Protein AF-A0A2G8JH81-F1 (afdb_monomer)

Foldseek 3Di:
DPDDPPDDDDDDPVVVLVVLVVVLLVVLQVVLVVVVCVVCVVVPPDDDDDDDDPPDLPLVPFDAPDGRDDDPVCVVVSVVSVVVSVPDDDDDDDDPVNVVVVVVVVVQVPDQWDWAAAPPDRDTDTGHPVVQVVLQVVQCVVPHDDDDPVVVVVVVVVVCVVCVVSVNNSRDFAWDDDDKGWHWHCVDPCPPVDTDIDIDDDTDGD

Sequence (206 aa):
MDYSSKNIPLPSCREYTKRLLEKVESVIKRMRWKAFFFLNSDTDTDDTSSGDEPNSDDFYGFKSRRAPPQIEEVIGFERDMLDIVENIKFRKVNDDFQTTLTEDVKKINSSKRIFAPADKTRNFYEMDKPKYEKLLSENITQKYKTTDSNTVEDIEKECANISEKLHISDRIPNTAVRPAFVTVKDHKENFPNSVKCRLTTPRKPQ

Radius of gyration: 25.73 Å; Cα contacts (8 Å, |Δi|>4): 157; chains: 1; bounding box: 65×46×66 Å

Structure (mmCIF, N/CA/C/O backbone):
data_AF-A0A2G8JH81-F1
#
_entry.id   AF-A0A2G8JH81-F1
#
loop_
_atom_site.group_PDB
_atom_site.id
_atom_site.type_symbol
_atom_site.label_atom_id
_atom_site.label_alt_id
_atom_site.label_comp_id
_atom_site.label_asym_id
_atom_site.label_entity_id
_atom_site.label_seq_id
_atom_site.pdbx_PDB_ins_code
_atom_site.Cartn_x
_atom_site.Cartn_y
_atom_site.Cartn_z
_atom_site.occupancy
_atom_site.B_iso_or_equiv
_atom_site.auth_seq_id
_atom_site.auth_comp_id
_atom_site.auth_asym_id
_atom_site.auth_atom_id
_atom_site.pdbx_PDB_model_num
ATOM 1 N N . MET A 1 1 ? -13.922 -11.831 14.780 1.00 64.44 1 MET A N 1
ATOM 2 C CA . MET A 1 1 ? -13.527 -12.281 13.435 1.00 64.44 1 MET A CA 1
ATOM 3 C C . MET A 1 1 ? -12.469 -13.353 13.619 1.00 64.44 1 MET A C 1
ATOM 5 O O . MET A 1 1 ? -11.419 -13.035 14.164 1.00 64.44 1 MET A O 1
ATOM 9 N N . ASP A 1 2 ? -12.773 -14.607 13.285 1.00 71.06 2 ASP A N 1
ATOM 10 C CA . ASP A 1 2 ? -11.840 -15.730 13.453 1.00 71.06 2 ASP A CA 1
ATOM 11 C C . ASP A 1 2 ? -11.069 -15.973 12.151 1.00 71.06 2 ASP A C 1
ATOM 13 O O . ASP A 1 2 ? -11.362 -16.867 11.360 1.00 71.06 2 ASP A O 1
ATOM 17 N N . TYR A 1 3 ? -10.121 -15.078 11.875 1.00 77.94 3 TYR A N 1
ATOM 18 C CA . TYR A 1 3 ? -9.275 -15.158 10.693 1.00 77.94 3 TYR A CA 1
ATOM 19 C C . TYR A 1 3 ? -7.867 -15.603 11.074 1.00 77.94 3 TYR A C 1
ATOM 21 O O . TYR A 1 3 ? -7.251 -15.090 12.015 1.00 77.94 3 TYR A O 1
ATOM 29 N N . SER A 1 4 ? -7.311 -16.538 10.305 1.00 78.81 4 SER A N 1
ATOM 30 C CA . SER A 1 4 ? -5.884 -16.828 10.374 1.00 78.81 4 SER A CA 1
ATOM 31 C C . SER A 1 4 ? -5.118 -15.772 9.590 1.00 78.81 4 SER A C 1
ATOM 33 O O . SER A 1 4 ? -5.481 -15.446 8.464 1.00 78.81 4 SER A O 1
ATOM 35 N N . SER A 1 5 ? -3.994 -15.295 10.127 1.00 68.25 5 SER A N 1
ATOM 36 C CA . SER A 1 5 ? -3.064 -14.436 9.376 1.00 68.25 5 SER A CA 1
ATOM 37 C C . SER A 1 5 ? -2.434 -15.140 8.167 1.00 68.25 5 SER A C 1
ATOM 39 O O . SER A 1 5 ? -1.784 -14.495 7.350 1.00 68.25 5 SER A O 1
ATOM 41 N N . LYS A 1 6 ? -2.616 -16.462 8.060 1.00 79.31 6 LYS A N 1
ATOM 42 C CA . LYS A 1 6 ? -2.225 -17.276 6.906 1.00 79.31 6 LYS A CA 1
ATOM 43 C C . LYS A 1 6 ? -3.339 -17.426 5.866 1.00 79.31 6 LYS A C 1
ATOM 45 O O . LYS A 1 6 ? -3.091 -18.036 4.833 1.00 79.31 6 LYS A O 1
ATOM 50 N N . ASN A 1 7 ? -4.545 -16.920 6.125 1.00 82.38 7 ASN A N 1
ATOM 51 C CA . ASN A 1 7 ? -5.613 -16.958 5.134 1.00 82.38 7 ASN A CA 1
ATOM 52 C C . ASN A 1 7 ? -5.259 -15.992 3.999 1.00 82.38 7 ASN A C 1
ATOM 54 O O . ASN A 1 7 ? -5.053 -14.801 4.230 1.00 82.38 7 ASN A O 1
ATOM 58 N N . ILE A 1 8 ? -5.174 -16.513 2.777 1.00 80.50 8 ILE A N 1
ATOM 59 C CA . ILE A 1 8 ? -4.863 -15.731 1.581 1.00 80.50 8 ILE A CA 1
ATOM 60 C C . ILE A 1 8 ? -6.157 -15.621 0.771 1.00 80.50 8 ILE A C 1
ATOM 62 O O . ILE A 1 8 ? -6.614 -16.637 0.246 1.00 80.50 8 ILE A O 1
ATOM 66 N N . PRO A 1 9 ? -6.772 -14.431 0.667 1.00 81.62 9 PRO A N 1
ATOM 67 C CA . PRO A 1 9 ? -7.957 -14.269 -0.158 1.00 81.62 9 PRO A CA 1
ATOM 68 C C . PRO A 1 9 ? -7.590 -14.412 -1.638 1.00 81.62 9 PRO A C 1
ATOM 70 O O . PRO A 1 9 ? -6.524 -13.982 -2.085 1.00 81.62 9 PRO A O 1
ATOM 73 N N . LEU A 1 10 ? -8.506 -14.978 -2.419 1.00 86.50 10 LEU A N 1
ATOM 74 C CA . LEU A 1 10 ? -8.439 -14.931 -3.876 1.00 86.50 10 LEU A CA 1
ATOM 75 C C . LEU A 1 10 ? -8.764 -13.499 -4.340 1.00 86.50 10 LEU A C 1
ATOM 77 O O . LEU A 1 10 ? -9.826 -12.971 -3.992 1.00 86.50 10 LEU A O 1
ATOM 81 N N . PRO A 1 11 ? -7.874 -12.847 -5.106 1.00 87.19 11 PRO A N 1
ATOM 82 C CA . PRO A 1 11 ? -8.128 -11.513 -5.630 1.00 87.19 11 PRO A CA 1
ATOM 83 C C . PRO A 1 11 ? -9.221 -11.542 -6.705 1.00 87.19 11 PRO A C 1
ATOM 85 O O . PRO A 1 11 ? -9.485 -12.569 -7.332 1.00 87.19 11 PRO A O 1
ATOM 88 N N . SER A 1 12 ? -9.826 -10.382 -6.969 1.00 88.25 12 SER A N 1
ATOM 89 C CA . SER A 1 12 ? -10.704 -10.226 -8.131 1.00 88.25 12 SER A CA 1
ATOM 90 C C . SER A 1 12 ? -9.913 -10.396 -9.434 1.00 88.25 12 SER A C 1
ATOM 92 O O . SER A 1 12 ? -8.708 -10.140 -9.472 1.00 88.25 12 SER A O 1
ATOM 94 N N . CYS A 1 13 ? -10.597 -10.760 -10.526 1.00 90.62 13 CYS A N 1
ATOM 95 C CA . CYS A 1 13 ? -9.991 -10.834 -11.864 1.00 90.62 13 CYS A CA 1
ATOM 96 C C . CYS A 1 13 ? -9.232 -9.540 -12.211 1.00 90.62 13 CYS A C 1
ATOM 98 O O . CYS A 1 13 ? -8.088 -9.587 -12.661 1.00 90.62 13 CYS A O 1
ATOM 100 N N . ARG A 1 14 ? -9.827 -8.378 -11.912 1.00 91.94 14 ARG A N 1
ATOM 101 C CA . ARG A 1 14 ? -9.213 -7.072 -12.167 1.00 91.94 14 ARG A CA 1
ATOM 102 C C . ARG A 1 14 ? -7.923 -6.869 -11.373 1.00 91.94 14 ARG A C 1
ATOM 104 O O . ARG A 1 14 ? -6.922 -6.452 -11.946 1.00 91.94 14 ARG A O 1
ATOM 111 N N . GLU A 1 15 ? -7.943 -7.154 -10.072 1.00 91.88 15 GLU A N 1
ATOM 112 C CA . GLU A 1 15 ? -6.769 -6.984 -9.206 1.00 91.88 15 GLU A CA 1
ATOM 113 C C . GLU A 1 15 ? -5.648 -7.957 -9.590 1.00 91.88 15 GLU A C 1
ATOM 115 O O . GLU A 1 15 ? -4.484 -7.566 -9.651 1.00 91.88 15 GLU A O 1
ATOM 120 N N . TYR A 1 16 ? -5.995 -9.208 -9.911 1.00 93.19 16 TYR A N 1
ATOM 121 C CA . TYR A 1 16 ? -5.032 -10.184 -10.414 1.00 93.19 16 TYR A CA 1
ATOM 122 C C . TYR A 1 16 ? -4.384 -9.709 -11.718 1.00 93.19 16 TYR A C 1
ATOM 124 O O . TYR A 1 16 ? -3.161 -9.666 -11.807 1.00 93.19 16 TYR A O 1
ATOM 132 N N . THR A 1 17 ? -5.195 -9.306 -12.700 1.00 94.25 17 THR A N 1
ATOM 133 C CA . THR A 1 17 ? -4.716 -8.857 -14.018 1.00 94.25 17 THR A CA 1
ATOM 134 C C . THR A 1 17 ? -3.816 -7.636 -13.884 1.00 94.25 17 THR A C 1
ATOM 136 O O . THR A 1 17 ? -2.739 -7.601 -14.468 1.00 94.25 17 THR A O 1
ATOM 139 N N . LYS A 1 18 ? -4.199 -6.668 -13.042 1.00 95.25 18 LYS A N 1
ATOM 140 C CA . LYS A 1 18 ? -3.370 -5.495 -12.747 1.00 95.25 18 LYS A CA 1
ATOM 141 C C . LYS A 1 18 ? -2.007 -5.900 -12.184 1.00 95.25 18 LYS A C 1
ATOM 143 O O . LYS A 1 18 ? -0.983 -5.474 -12.707 1.00 95.25 18 LYS A O 1
ATOM 148 N N . ARG A 1 19 ? -1.978 -6.747 -11.149 1.00 95.06 19 ARG A N 1
ATOM 149 C CA . ARG A 1 19 ? -0.713 -7.213 -10.558 1.00 95.06 19 ARG A CA 1
ATOM 150 C C . ARG A 1 19 ? 0.123 -8.015 -11.543 1.00 95.06 19 ARG A C 1
ATOM 152 O O . ARG A 1 19 ? 1.345 -7.903 -11.525 1.00 95.06 19 ARG A O 1
ATOM 159 N N . LEU A 1 20 ? -0.509 -8.829 -12.383 1.00 95.06 20 LEU A N 1
ATOM 160 C CA . LEU A 1 20 ? 0.191 -9.589 -13.406 1.00 95.06 20 LEU A CA 1
ATOM 161 C C . LEU A 1 20 ? 0.834 -8.658 -14.438 1.00 95.06 20 LEU A C 1
ATOM 163 O O . LEU A 1 20 ? 2.025 -8.804 -14.697 1.00 95.06 20 LEU A O 1
ATOM 167 N N . LEU A 1 21 ? 0.096 -7.663 -14.939 1.00 95.94 21 LEU A N 1
ATOM 168 C CA . LEU A 1 21 ? 0.628 -6.635 -15.836 1.00 95.94 21 LEU A CA 1
ATOM 169 C C . LEU A 1 21 ? 1.817 -5.902 -15.210 1.00 95.94 21 LEU A C 1
ATOM 171 O O . LEU A 1 21 ? 2.860 -5.800 -15.844 1.00 95.94 21 LEU A O 1
ATOM 175 N N . GLU A 1 22 ? 1.719 -5.490 -13.943 1.00 95.81 22 GLU A N 1
ATOM 176 C CA . GLU A 1 22 ? 2.838 -4.865 -13.220 1.00 95.81 22 GLU A CA 1
ATOM 177 C C . GLU A 1 22 ? 4.083 -5.775 -13.173 1.00 95.81 22 GLU A C 1
ATOM 179 O O . GLU A 1 22 ? 5.220 -5.304 -13.273 1.00 95.81 22 GLU A O 1
ATOM 184 N N . LYS A 1 23 ? 3.906 -7.097 -13.016 1.00 95.94 23 LYS A N 1
ATOM 185 C CA . LYS A 1 23 ? 5.027 -8.053 -13.023 1.00 95.94 23 LYS A CA 1
ATOM 186 C C . LYS A 1 23 ? 5.591 -8.287 -14.418 1.00 95.94 23 LYS A C 1
ATOM 188 O O . LYS A 1 23 ? 6.815 -8.334 -14.544 1.00 95.94 23 LYS A O 1
ATOM 193 N N . VAL A 1 24 ? 4.741 -8.400 -15.433 1.00 95.94 24 VAL A N 1
ATOM 194 C CA . VAL A 1 24 ? 5.158 -8.543 -16.833 1.00 95.94 24 VAL A CA 1
ATOM 195 C C . VAL A 1 24 ? 5.92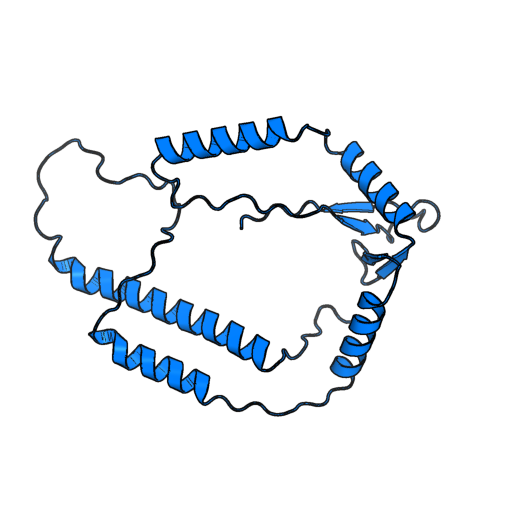2 -7.302 -17.282 1.00 95.94 24 VAL A C 1
ATOM 197 O O . VAL A 1 24 ? 7.053 -7.422 -17.744 1.00 95.94 24 VAL A O 1
ATOM 200 N N . GLU A 1 25 ? 5.401 -6.107 -17.013 1.00 94.38 25 GLU A N 1
ATOM 201 C CA . GLU A 1 25 ? 6.087 -4.841 -17.284 1.00 94.38 25 GLU A CA 1
ATOM 202 C C . GLU A 1 25 ? 7.442 -4.769 -16.560 1.00 94.38 25 GLU A C 1
ATOM 204 O O . GLU 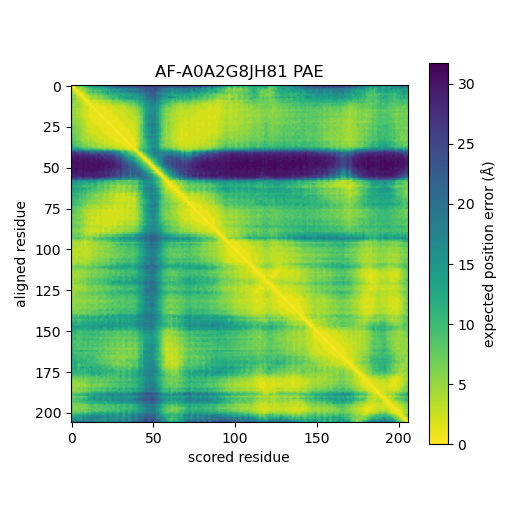A 1 25 ? 8.444 -4.336 -17.127 1.00 94.38 25 GLU A O 1
ATOM 209 N N . SER A 1 26 ? 7.510 -5.246 -15.314 1.00 94.44 26 SER A N 1
ATOM 210 C CA . SER A 1 26 ? 8.766 -5.317 -14.563 1.00 94.44 26 SER A CA 1
ATOM 211 C C . SER A 1 26 ? 9.802 -6.239 -15.223 1.00 94.44 26 SER A C 1
ATOM 213 O O . SER A 1 26 ? 10.993 -5.926 -15.200 1.00 94.44 26 SER A O 1
ATOM 215 N N . VAL A 1 27 ? 9.377 -7.367 -15.805 1.00 94.25 27 VAL A N 1
ATOM 216 C CA . VAL A 1 27 ? 10.252 -8.267 -16.579 1.00 94.25 27 VAL A CA 1
ATOM 217 C C . VAL A 1 27 ? 10.707 -7.584 -17.866 1.00 94.25 27 VAL A C 1
ATOM 219 O O . VAL A 1 27 ? 11.914 -7.501 -18.093 1.00 94.25 27 VAL A O 1
ATOM 222 N N . ILE A 1 28 ? 9.769 -7.031 -18.639 1.00 94.38 28 ILE A N 1
ATOM 223 C CA . ILE A 1 28 ? 10.039 -6.325 -19.898 1.00 94.38 28 ILE A CA 1
ATOM 224 C C . ILE A 1 28 ? 11.054 -5.203 -19.672 1.00 94.38 28 ILE A C 1
ATOM 226 O O . ILE A 1 28 ? 12.088 -5.164 -20.333 1.00 94.38 28 ILE A O 1
ATOM 230 N N . LYS A 1 29 ? 10.844 -4.345 -18.665 1.00 92.88 29 LYS A N 1
ATOM 231 C CA . LYS A 1 29 ? 11.779 -3.256 -18.338 1.00 92.88 29 LYS A CA 1
ATOM 232 C C . LYS A 1 29 ? 13.184 -3.766 -18.017 1.00 92.88 29 LYS A C 1
ATOM 234 O O . LYS A 1 29 ? 14.162 -3.158 -18.439 1.00 92.88 29 LYS A O 1
ATOM 239 N N . ARG A 1 30 ? 13.312 -4.875 -17.279 1.00 91.94 30 ARG A N 1
ATOM 240 C CA . ARG A 1 30 ? 14.630 -5.466 -16.988 1.00 91.94 30 ARG A CA 1
ATOM 241 C C . ARG A 1 30 ? 15.303 -6.010 -18.244 1.00 91.94 30 ARG A C 1
ATOM 243 O O . ARG A 1 30 ? 16.512 -5.852 -18.374 1.00 91.94 30 ARG A O 1
ATOM 250 N N . MET A 1 31 ? 14.549 -6.650 -19.136 1.00 93.19 31 MET A N 1
ATOM 251 C CA . MET A 1 31 ? 15.089 -7.171 -20.394 1.00 93.19 31 MET A CA 1
ATOM 252 C C . MET A 1 31 ? 15.513 -6.040 -21.321 1.00 93.19 31 MET A C 1
ATOM 254 O O . MET A 1 31 ? 16.634 -6.079 -21.812 1.00 93.19 31 MET A O 1
ATOM 258 N N . ARG A 1 32 ? 14.692 -4.992 -21.458 1.00 93.31 32 ARG A N 1
ATOM 259 C CA . ARG A 1 32 ? 15.060 -3.798 -22.222 1.00 93.31 32 ARG A CA 1
ATOM 260 C C . ARG A 1 32 ? 16.327 -3.145 -21.681 1.00 93.31 32 ARG A C 1
ATOM 262 O O . ARG A 1 32 ? 17.236 -2.887 -22.448 1.00 93.31 32 ARG A O 1
ATOM 269 N N . TRP A 1 33 ? 16.444 -2.940 -20.366 1.00 91.06 33 TRP A N 1
ATOM 270 C CA . TRP A 1 33 ? 17.684 -2.397 -19.796 1.00 91.06 33 TRP A CA 1
ATOM 271 C C . TRP A 1 33 ? 18.901 -3.266 -20.116 1.00 91.06 33 TRP A C 1
ATOM 273 O O . TRP A 1 33 ? 19.933 -2.741 -20.514 1.00 91.06 33 TRP A O 1
ATOM 283 N N . LYS A 1 34 ? 18.782 -4.591 -19.978 1.00 90.94 34 LYS A N 1
ATOM 284 C CA . LYS A 1 34 ? 19.881 -5.508 -20.302 1.00 90.94 34 LYS A CA 1
ATOM 285 C C . LYS A 1 34 ? 20.265 -5.466 -21.778 1.00 90.94 34 LYS A C 1
ATOM 287 O O . LYS A 1 34 ? 21.449 -5.392 -22.073 1.00 90.94 34 LYS A O 1
ATOM 292 N N . ALA A 1 35 ? 19.286 -5.507 -22.676 1.00 91.69 35 ALA A N 1
ATOM 293 C CA . ALA A 1 35 ? 19.533 -5.441 -24.109 1.00 91.69 35 ALA A CA 1
ATOM 294 C C . ALA A 1 35 ? 20.111 -4.076 -24.514 1.00 91.69 35 ALA A C 1
ATOM 296 O O . ALA A 1 35 ? 21.053 -4.039 -25.288 1.00 91.69 35 ALA A O 1
ATOM 297 N N . PHE A 1 36 ? 19.646 -2.974 -23.916 1.00 91.12 36 PHE A N 1
ATOM 298 C CA . PHE A 1 36 ? 20.183 -1.635 -24.167 1.00 91.12 36 PHE A CA 1
ATOM 299 C C . PHE A 1 36 ? 21.677 -1.558 -23.843 1.00 91.12 36 PHE A C 1
ATOM 301 O O . PHE A 1 36 ? 22.463 -1.118 -24.672 1.00 91.12 36 PHE A O 1
ATOM 308 N N . PHE A 1 37 ? 22.081 -2.017 -22.654 1.00 89.06 37 PHE A N 1
ATOM 309 C CA . PHE A 1 37 ? 23.495 -2.012 -22.271 1.00 89.06 37 PHE A CA 1
ATOM 310 C C . PHE A 1 37 ? 24.334 -3.006 -23.076 1.00 89.06 37 PHE A C 1
ATOM 312 O O . PHE A 1 37 ? 25.504 -2.743 -23.300 1.00 89.06 37 PHE A O 1
ATOM 319 N N . PHE A 1 38 ? 23.757 -4.128 -23.509 1.00 89.50 38 PHE A N 1
ATOM 320 C CA . PHE A 1 38 ? 24.458 -5.114 -24.332 1.00 89.50 38 PHE A CA 1
ATOM 321 C C . PHE A 1 38 ? 24.675 -4.638 -25.775 1.00 89.50 38 PHE A C 1
ATOM 323 O O . PHE A 1 38 ? 25.715 -4.903 -26.353 1.00 89.50 38 PHE A O 1
ATOM 330 N N . LEU A 1 39 ? 23.706 -3.938 -26.366 1.00 87.69 39 LEU A N 1
ATOM 331 C CA . LEU A 1 39 ? 23.821 -3.424 -27.735 1.00 87.69 39 LEU A CA 1
ATOM 332 C C . LEU A 1 39 ? 24.705 -2.172 -27.809 1.00 87.69 39 LEU A C 1
ATOM 334 O O . LEU A 1 39 ? 25.355 -1.942 -28.821 1.00 87.69 39 LEU A O 1
ATOM 338 N N . ASN A 1 40 ? 24.755 -1.389 -26.729 1.00 82.50 40 ASN A N 1
ATOM 339 C CA . ASN A 1 40 ? 25.590 -0.192 -26.636 1.00 82.50 40 ASN A CA 1
ATOM 340 C C . ASN A 1 40 ? 26.957 -0.449 -25.974 1.00 82.50 40 ASN A C 1
ATOM 342 O O . ASN A 1 40 ? 27.704 0.498 -25.763 1.00 82.50 40 ASN A O 1
ATOM 346 N N . SER A 1 41 ? 27.309 -1.693 -25.621 1.00 70.12 41 SER A N 1
ATOM 347 C CA . SER A 1 41 ? 28.616 -1.973 -25.002 1.00 70.12 41 SER A CA 1
ATOM 348 C C . SER A 1 41 ? 29.791 -1.852 -25.975 1.00 70.12 41 SER A C 1
ATOM 350 O O . SER A 1 41 ? 30.920 -1.689 -25.526 1.00 70.12 41 SER A O 1
ATOM 352 N N . ASP A 1 42 ? 29.537 -1.905 -27.286 1.00 56.50 42 ASP A N 1
ATOM 353 C CA . ASP A 1 42 ? 30.573 -1.805 -28.324 1.00 56.50 42 ASP A CA 1
ATOM 354 C C . ASP A 1 42 ? 30.896 -0.350 -28.721 1.00 56.50 42 ASP A C 1
ATOM 356 O O . ASP A 1 42 ? 31.837 -0.110 -29.473 1.00 56.50 42 ASP A O 1
ATOM 360 N N . THR A 1 43 ? 30.148 0.642 -28.219 1.00 54.38 43 THR A N 1
ATOM 361 C CA . THR A 1 43 ? 30.440 2.071 -28.447 1.00 54.38 43 THR A CA 1
ATOM 362 C C . THR A 1 43 ? 31.339 2.696 -27.377 1.00 54.38 43 THR A C 1
ATOM 364 O O . THR A 1 43 ? 31.759 3.834 -27.551 1.00 54.38 43 THR A O 1
ATOM 367 N N . ASP A 1 44 ? 31.669 1.953 -26.313 1.00 50.97 44 ASP A N 1
ATOM 368 C CA . ASP A 1 44 ? 32.525 2.402 -25.200 1.00 50.97 44 ASP A CA 1
ATOM 369 C C . ASP A 1 44 ? 33.962 1.831 -25.275 1.00 50.97 44 ASP A C 1
ATOM 371 O O . ASP A 1 44 ? 34.693 1.812 -24.283 1.00 50.97 44 ASP A O 1
ATOM 375 N N . THR A 1 45 ? 34.408 1.366 -26.448 1.00 46.62 45 THR A N 1
ATOM 376 C CA . THR A 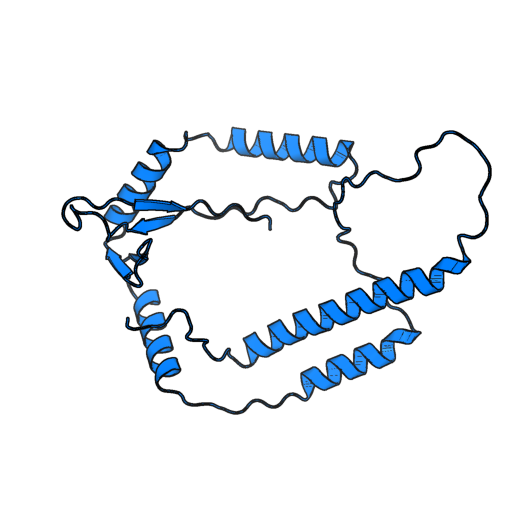1 45 ? 35.833 1.094 -26.715 1.00 46.62 45 THR A CA 1
ATOM 377 C C . THR A 1 45 ? 36.463 2.227 -27.518 1.00 46.62 45 THR A C 1
ATOM 379 O O . THR A 1 45 ? 36.745 2.056 -28.698 1.00 46.62 45 THR A O 1
ATOM 382 N N . ASP A 1 46 ? 36.647 3.382 -26.884 1.00 41.78 46 ASP A N 1
ATOM 383 C CA . ASP A 1 46 ? 37.788 4.285 -27.099 1.00 41.78 46 ASP A CA 1
ATOM 384 C C . ASP A 1 46 ? 37.684 5.446 -26.102 1.00 41.78 46 ASP A C 1
ATOM 386 O O . ASP A 1 46 ? 37.082 6.472 -26.381 1.00 41.78 46 ASP A O 1
ATOM 390 N N . ASP A 1 47 ? 38.204 5.233 -24.891 1.00 38.62 47 ASP A N 1
ATOM 391 C CA . ASP A 1 47 ? 39.036 6.225 -24.197 1.00 38.62 47 ASP A CA 1
ATOM 392 C C . ASP A 1 47 ? 39.539 5.643 -22.869 1.00 38.62 47 ASP A C 1
ATOM 394 O O . ASP A 1 47 ? 39.066 5.917 -21.768 1.00 38.62 47 ASP A O 1
ATOM 398 N N . THR A 1 48 ? 40.572 4.809 -22.976 1.00 44.78 48 THR A N 1
ATOM 399 C CA . THR A 1 48 ? 41.585 4.737 -21.922 1.00 44.78 48 THR A CA 1
ATOM 400 C C . THR A 1 48 ? 42.708 5.673 -22.338 1.00 44.78 48 THR A C 1
ATOM 402 O O . THR A 1 48 ? 43.550 5.246 -23.121 1.00 44.78 48 THR A O 1
ATOM 405 N N . SER A 1 49 ? 42.723 6.923 -21.853 1.00 41.12 49 SER A N 1
ATOM 406 C CA . SER A 1 49 ? 43.933 7.754 -21.666 1.00 41.12 49 SER A CA 1
ATOM 407 C C . SER A 1 49 ? 43.595 9.168 -21.177 1.00 41.12 49 SER A C 1
ATOM 409 O O . SER A 1 49 ? 43.336 10.046 -21.990 1.00 41.12 49 SER A O 1
ATOM 411 N N . SER A 1 50 ? 43.677 9.419 -19.868 1.00 34.28 50 SER A N 1
ATOM 412 C CA . SER A 1 50 ? 44.332 10.587 -19.233 1.00 34.28 50 SER A CA 1
ATOM 413 C C . SER A 1 50 ? 43.790 10.808 -17.816 1.00 34.28 50 SER A C 1
ATOM 415 O O . SER A 1 50 ? 42.653 10.470 -17.510 1.00 34.28 50 SER A O 1
ATOM 417 N N . GLY A 1 51 ? 44.676 11.235 -16.916 1.00 35.44 51 GLY A N 1
ATOM 418 C CA . GLY A 1 51 ? 44.441 11.281 -15.476 1.00 35.44 51 GLY A CA 1
ATOM 419 C C . GLY A 1 51 ? 43.394 12.295 -15.017 1.00 35.44 51 GLY A C 1
ATOM 420 O O . GLY A 1 51 ? 43.046 13.225 -15.732 1.00 35.44 51 GLY A O 1
ATOM 421 N N . ASP A 1 52 ? 42.974 12.101 -13.768 1.00 41.06 52 ASP A N 1
ATOM 422 C CA . ASP A 1 52 ? 42.332 13.098 -12.909 1.00 41.06 52 ASP A CA 1
ATOM 423 C C . ASP A 1 52 ? 41.050 13.765 -13.443 1.00 41.06 52 ASP A C 1
ATOM 425 O O . ASP A 1 52 ? 40.953 14.987 -13.462 1.00 41.06 52 ASP A O 1
ATOM 429 N N . GLU A 1 53 ? 40.002 12.989 -13.743 1.00 36.81 53 GLU A N 1
ATOM 430 C CA . GLU A 1 53 ? 38.620 13.497 -13.687 1.00 36.81 53 GLU A CA 1
ATOM 431 C C . GLU A 1 53 ? 37.674 12.466 -13.042 1.00 36.81 53 GLU A C 1
ATOM 433 O O . GLU A 1 53 ? 37.633 11.311 -13.477 1.00 36.81 53 GLU A O 1
ATOM 438 N N . PRO A 1 54 ? 36.888 12.830 -12.006 1.00 40.16 54 PRO A N 1
ATOM 439 C CA . PRO A 1 54 ? 35.899 11.941 -11.414 1.00 40.16 54 PRO A CA 1
ATOM 440 C C . PRO A 1 54 ? 34.664 11.918 -12.318 1.00 40.16 54 PRO A C 1
ATOM 442 O O . PRO A 1 54 ? 33.643 12.523 -12.007 1.00 40.16 54 PRO A O 1
ATOM 445 N N . ASN A 1 55 ? 34.751 11.253 -13.469 1.00 51.56 55 ASN A N 1
ATOM 446 C CA . ASN A 1 55 ? 33.603 11.104 -14.355 1.00 51.56 55 ASN A CA 1
ATOM 447 C C . ASN A 1 55 ? 32.776 9.877 -13.956 1.00 51.56 55 ASN A C 1
ATOM 449 O O . ASN A 1 55 ? 32.762 8.832 -14.601 1.00 51.56 55 ASN A O 1
ATOM 453 N N . SER A 1 56 ? 32.090 10.019 -12.832 1.00 50.88 56 SER A N 1
ATOM 454 C CA . SER A 1 56 ? 30.852 9.313 -12.556 1.00 50.88 56 SER A CA 1
ATOM 455 C C . SER A 1 56 ? 30.082 10.207 -11.610 1.00 50.88 56 SER A C 1
ATOM 457 O O . SER A 1 56 ? 30.533 10.412 -10.486 1.00 50.88 56 SER A O 1
ATOM 459 N N . ASP A 1 57 ? 28.948 10.752 -12.046 1.00 58.66 57 ASP A N 1
ATOM 460 C CA . ASP A 1 57 ? 27.964 11.295 -11.114 1.00 58.66 57 ASP A CA 1
ATOM 461 C C . ASP A 1 57 ? 27.770 10.250 -10.006 1.00 58.66 57 ASP A C 1
ATOM 463 O O . ASP A 1 57 ? 27.204 9.172 -10.233 1.00 58.66 57 ASP A O 1
ATOM 467 N N . ASP A 1 58 ? 28.316 10.526 -8.823 1.00 69.12 58 ASP A N 1
ATOM 468 C CA . ASP A 1 58 ? 28.199 9.658 -7.666 1.00 69.12 58 ASP A CA 1
ATOM 469 C C . ASP A 1 58 ? 26.734 9.710 -7.249 1.00 69.12 58 ASP A C 1
ATOM 471 O O . ASP A 1 58 ? 26.317 10.492 -6.404 1.00 69.12 58 ASP A O 1
ATOM 475 N N . PHE A 1 59 ? 25.897 8.866 -7.851 1.00 78.38 59 PHE A N 1
ATOM 476 C CA . PHE A 1 59 ? 24.468 8.834 -7.558 1.00 78.38 59 PHE A CA 1
ATOM 477 C C . PHE A 1 59 ? 24.182 8.250 -6.165 1.00 78.38 59 PHE A C 1
ATOM 479 O O . PHE A 1 59 ? 23.055 7.838 -5.919 1.00 78.38 59 PHE A O 1
ATOM 486 N N . TYR A 1 60 ? 25.175 8.139 -5.272 1.00 83.50 60 TYR A N 1
ATOM 487 C CA . TYR A 1 60 ? 25.074 7.663 -3.884 1.00 83.50 60 TYR A CA 1
ATOM 488 C C . TYR A 1 60 ? 24.266 6.358 -3.715 1.00 83.50 60 TYR A C 1
ATOM 490 O O . TYR A 1 60 ? 23.580 6.148 -2.714 1.00 83.50 60 TYR A O 1
ATOM 498 N N . GLY A 1 61 ? 24.299 5.471 -4.718 1.00 80.69 61 GLY A N 1
ATOM 499 C CA . GLY A 1 61 ? 23.514 4.229 -4.746 1.00 80.69 61 GLY A CA 1
ATOM 500 C C . GLY A 1 61 ? 22.021 4.392 -5.087 1.00 80.69 61 GLY A C 1
ATOM 501 O O . GLY A 1 61 ? 21.277 3.405 -5.078 1.00 80.69 61 GLY A O 1
ATOM 502 N N . PHE A 1 62 ? 21.558 5.598 -5.424 1.00 82.19 62 PHE A N 1
ATOM 503 C CA . PHE A 1 62 ? 20.201 5.863 -5.889 1.00 82.19 62 PHE A CA 1
ATOM 504 C C . PHE A 1 62 ? 19.979 5.333 -7.311 1.00 82.19 62 PHE A C 1
ATOM 506 O O . PHE A 1 62 ? 20.669 5.686 -8.272 1.00 82.19 62 PHE A O 1
ATOM 513 N N . LYS A 1 63 ? 18.951 4.496 -7.466 1.00 81.44 63 LYS A N 1
ATOM 514 C CA . LYS A 1 63 ? 18.568 3.916 -8.759 1.00 81.44 63 LYS A CA 1
ATOM 515 C C . LYS A 1 63 ? 17.948 4.972 -9.670 1.00 81.44 63 LYS A C 1
ATOM 517 O O . LYS A 1 63 ? 17.202 5.830 -9.209 1.00 81.44 63 LYS A O 1
ATOM 522 N N . SER A 1 64 ? 18.207 4.860 -10.972 1.00 81.62 64 SER A N 1
ATOM 523 C CA . SER A 1 64 ? 17.540 5.698 -11.969 1.00 81.62 64 SER A CA 1
ATOM 524 C C . SER A 1 64 ? 16.033 5.421 -11.997 1.00 81.62 64 SER A C 1
ATOM 526 O O . SER A 1 64 ? 15.604 4.268 -11.890 1.00 81.62 64 SER A O 1
ATOM 528 N N . ARG A 1 65 ? 15.235 6.480 -12.176 1.00 82.62 65 ARG A N 1
ATOM 529 C CA . ARG A 1 65 ? 13.783 6.396 -12.419 1.00 82.62 65 ARG A CA 1
ATOM 530 C C . ARG A 1 65 ? 13.424 6.375 -13.906 1.00 82.62 65 ARG A C 1
ATOM 532 O O . ARG A 1 65 ? 12.243 6.288 -14.239 1.00 82.62 65 ARG A O 1
ATOM 539 N N . ARG A 1 66 ? 14.416 6.463 -14.798 1.00 84.81 66 ARG A N 1
ATOM 540 C CA . ARG A 1 66 ? 14.189 6.461 -16.247 1.00 84.81 66 ARG A CA 1
ATOM 541 C C . ARG A 1 66 ? 13.567 5.135 -16.687 1.00 84.81 66 ARG A C 1
ATOM 543 O O . ARG A 1 66 ? 13.840 4.073 -16.120 1.00 84.81 66 ARG A O 1
ATOM 550 N N . ALA A 1 67 ? 12.718 5.204 -17.705 1.00 85.44 67 ALA A N 1
ATOM 551 C CA . ALA A 1 67 ? 12.229 4.018 -18.391 1.00 85.44 67 ALA A CA 1
ATOM 552 C C . ALA A 1 67 ? 13.255 3.593 -19.455 1.00 85.44 67 ALA A C 1
ATOM 554 O O . ALA A 1 67 ? 13.862 4.465 -20.078 1.00 85.44 67 ALA A O 1
ATOM 555 N N . PRO A 1 68 ? 13.458 2.283 -19.669 1.00 88.94 68 PRO A N 1
ATOM 556 C CA . PRO A 1 68 ? 14.322 1.824 -20.745 1.00 88.94 68 PRO A CA 1
ATOM 557 C C . PRO A 1 68 ? 13.684 2.142 -22.106 1.00 88.94 68 PRO A C 1
ATOM 559 O O . PRO A 1 68 ? 12.453 2.042 -22.228 1.00 88.94 68 PRO A O 1
ATOM 562 N N . PRO A 1 69 ? 14.491 2.471 -23.130 1.00 90.19 69 PRO A N 1
ATOM 563 C CA . PRO A 1 69 ? 13.984 2.655 -24.484 1.00 90.19 69 PRO A CA 1
ATOM 564 C C . PRO A 1 69 ? 13.396 1.348 -25.026 1.00 90.19 69 PRO A C 1
ATOM 566 O O . PRO A 1 69 ? 13.652 0.258 -24.507 1.00 90.19 69 PRO A O 1
ATOM 569 N N . GLN A 1 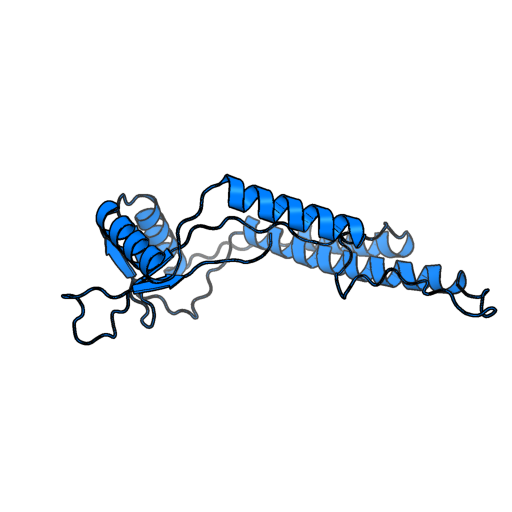70 ? 12.565 1.464 -26.058 1.00 90.06 70 GLN A N 1
ATOM 570 C CA . GLN A 1 70 ? 12.088 0.299 -26.794 1.00 90.06 70 GLN A CA 1
ATOM 571 C C . GLN A 1 70 ? 13.213 -0.224 -27.695 1.00 90.06 70 GLN A C 1
ATOM 573 O O . GLN A 1 70 ? 13.930 0.570 -28.294 1.00 90.06 70 GLN A O 1
ATOM 578 N N . ILE A 1 71 ? 13.369 -1.546 -27.755 1.00 92.56 71 ILE A N 1
ATOM 579 C CA . ILE A 1 71 ? 14.452 -2.228 -28.473 1.00 92.56 71 ILE A CA 1
ATOM 580 C C . ILE A 1 71 ? 13.814 -3.160 -29.485 1.00 92.56 71 ILE A C 1
ATOM 582 O O . ILE A 1 71 ? 13.024 -4.016 -29.082 1.00 92.56 71 ILE A O 1
ATOM 586 N N . GLU A 1 72 ? 14.130 -2.973 -30.765 1.00 91.38 72 GLU A N 1
ATOM 587 C CA . GLU A 1 72 ? 13.461 -3.637 -31.889 1.00 91.38 72 GLU A CA 1
ATOM 588 C C . GLU A 1 72 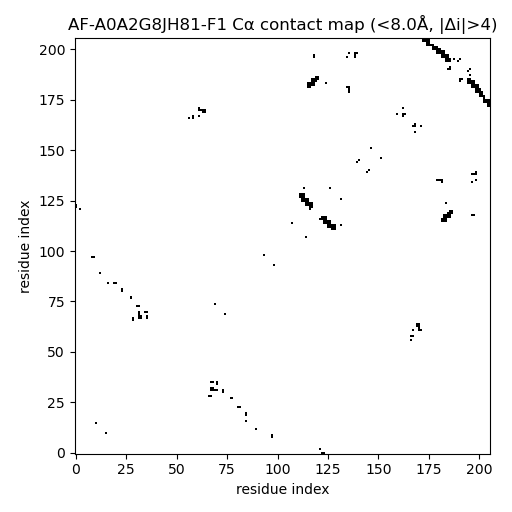? 13.490 -5.163 -31.763 1.00 91.38 72 GLU A C 1
ATOM 590 O O . GLU A 1 72 ? 12.462 -5.823 -31.931 1.00 91.38 72 GLU A O 1
ATOM 595 N N . GLU A 1 73 ? 14.626 -5.710 -31.340 1.00 90.19 73 GLU A N 1
ATOM 596 C CA . GLU A 1 73 ? 14.875 -7.140 -31.165 1.00 90.19 73 GLU A CA 1
ATOM 597 C C . GLU A 1 73 ? 13.989 -7.773 -30.080 1.00 90.19 73 GLU A C 1
ATOM 599 O O . GLU A 1 73 ? 13.727 -8.976 -30.110 1.00 90.19 73 GLU A O 1
ATOM 604 N N . VAL A 1 74 ? 13.504 -6.979 -29.118 1.00 92.75 74 VAL A N 1
ATOM 605 C CA . VAL A 1 74 ? 12.710 -7.457 -27.970 1.00 92.75 74 VAL A CA 1
ATOM 606 C C . VAL A 1 74 ? 11.205 -7.233 -28.183 1.00 92.75 74 VAL A C 1
ATOM 608 O O . VAL A 1 74 ? 10.392 -7.837 -27.483 1.00 92.75 74 VAL A O 1
ATOM 611 N N . ILE A 1 75 ? 10.799 -6.441 -29.185 1.00 94.12 75 ILE A N 1
ATOM 612 C CA . ILE A 1 75 ? 9.384 -6.096 -29.431 1.00 94.12 75 ILE A CA 1
ATOM 613 C C . ILE A 1 75 ? 8.516 -7.342 -29.642 1.00 94.12 75 ILE A C 1
ATOM 615 O O . ILE A 1 75 ? 7.403 -7.395 -29.120 1.00 94.12 75 ILE A O 1
ATOM 619 N N . GLY A 1 76 ? 9.001 -8.333 -30.398 1.00 95.06 76 GLY A N 1
ATOM 620 C CA . GLY A 1 76 ? 8.255 -9.574 -30.645 1.00 95.06 76 GLY A CA 1
ATOM 621 C C . GLY A 1 76 ? 7.920 -10.302 -29.342 1.00 95.06 76 GLY A C 1
ATOM 622 O O . GLY A 1 76 ? 6.757 -10.554 -29.050 1.00 95.06 76 GLY A O 1
ATOM 623 N N . PHE A 1 77 ? 8.933 -10.506 -28.498 1.00 93.50 77 PHE A N 1
ATOM 624 C CA . PHE A 1 77 ? 8.775 -11.130 -27.185 1.00 93.50 77 PHE A CA 1
ATOM 625 C C . PHE A 1 77 ? 7.828 -10.349 -26.258 1.00 93.50 77 PHE A C 1
ATOM 627 O O . PHE A 1 77 ? 7.046 -10.941 -25.514 1.00 93.50 77 PHE A O 1
ATOM 634 N N . GLU A 1 78 ? 7.884 -9.015 -26.279 1.00 94.56 78 GLU A N 1
ATOM 635 C CA . GLU A 1 78 ? 6.992 -8.177 -25.469 1.00 94.56 78 GLU A CA 1
ATOM 636 C C . GLU A 1 78 ? 5.527 -8.338 -25.859 1.00 94.56 78 GLU A C 1
ATOM 638 O O . GLU A 1 78 ? 4.672 -8.398 -24.975 1.00 94.56 78 GLU A O 1
ATOM 643 N N . ARG A 1 79 ? 5.245 -8.419 -27.165 1.00 95.56 79 ARG A N 1
ATOM 644 C CA . ARG A 1 79 ? 3.893 -8.666 -27.678 1.00 95.56 79 ARG A CA 1
ATOM 645 C C . ARG A 1 79 ? 3.392 -10.030 -27.225 1.00 95.56 79 ARG A C 1
ATOM 647 O O . ARG A 1 79 ? 2.345 -10.086 -26.593 1.00 95.56 79 ARG A O 1
ATOM 654 N N . ASP A 1 80 ? 4.192 -11.079 -27.403 1.00 95.56 80 ASP A N 1
ATOM 655 C CA . ASP A 1 80 ? 3.825 -12.435 -26.977 1.00 95.56 80 ASP A CA 1
ATOM 656 C C . ASP A 1 80 ? 3.523 -12.502 -25.466 1.00 95.56 80 ASP A C 1
ATOM 658 O O . ASP A 1 80 ? 2.571 -13.149 -25.028 1.00 95.56 80 ASP A O 1
ATOM 662 N N . MET A 1 81 ? 4.301 -11.791 -24.640 1.00 94.56 81 MET A N 1
ATOM 663 C CA . MET A 1 81 ? 4.058 -11.708 -23.195 1.00 94.56 81 MET A CA 1
ATOM 664 C C . MET A 1 81 ? 2.740 -11.007 -22.851 1.00 94.56 81 MET A C 1
ATOM 666 O O . MET A 1 81 ? 2.077 -11.405 -21.891 1.00 94.56 81 MET A O 1
ATOM 670 N N . LEU A 1 82 ? 2.359 -9.969 -23.598 1.00 94.94 82 LEU A N 1
ATOM 671 C CA . LEU A 1 82 ? 1.076 -9.286 -23.417 1.00 94.94 82 LEU A CA 1
ATOM 672 C C . LEU A 1 82 ? -0.090 -10.159 -23.893 1.00 94.94 82 LEU A C 1
ATOM 674 O O . LEU A 1 82 ? -1.087 -10.261 -23.176 1.00 94.94 82 LEU A O 1
ATOM 678 N N . ASP A 1 83 ? 0.077 -10.866 -25.010 1.00 96.31 83 ASP A N 1
ATOM 679 C CA . ASP A 1 83 ? -0.913 -11.808 -25.537 1.00 96.31 83 ASP A CA 1
ATOM 680 C C . ASP A 1 83 ? -1.187 -12.937 -24.535 1.00 96.31 83 ASP A C 1
ATOM 682 O O . ASP A 1 83 ? -2.337 -13.335 -24.329 1.00 96.31 83 ASP A O 1
ATOM 686 N N . ILE A 1 84 ? -0.156 -13.432 -23.839 1.00 94.12 84 ILE A N 1
ATOM 687 C CA . ILE A 1 84 ? -0.337 -14.408 -22.754 1.00 94.12 84 ILE A CA 1
ATOM 688 C C . ILE A 1 84 ? -1.243 -13.837 -21.661 1.00 94.12 84 ILE A C 1
ATOM 690 O O . ILE A 1 84 ? -2.133 -14.544 -21.194 1.00 94.12 84 ILE A O 1
ATOM 694 N N . VAL A 1 85 ? -1.038 -12.581 -21.247 1.00 94.50 85 VAL A N 1
ATOM 695 C CA . VAL A 1 85 ? -1.850 -11.945 -20.197 1.00 94.50 85 VAL A CA 1
ATOM 696 C C . VAL A 1 85 ? -3.300 -11.778 -20.643 1.00 94.50 85 VAL A C 1
ATOM 698 O O . VAL A 1 85 ? -4.207 -12.049 -19.853 1.00 94.50 85 VAL A O 1
ATOM 701 N N . GLU A 1 86 ? -3.524 -11.367 -21.891 1.00 93.50 86 GLU A N 1
ATOM 702 C CA . GLU A 1 86 ? -4.862 -11.180 -22.459 1.00 93.50 86 GLU A CA 1
ATOM 703 C C . GLU A 1 86 ? -5.651 -12.495 -22.528 1.00 93.50 86 GLU A C 1
ATOM 705 O O . GLU A 1 86 ? -6.844 -12.534 -22.225 1.00 93.50 86 GLU A O 1
ATOM 710 N N . ASN A 1 87 ? -4.973 -13.598 -22.846 1.00 94.94 87 ASN A N 1
ATOM 711 C CA . ASN A 1 87 ? -5.605 -14.904 -23.014 1.00 94.94 87 ASN A CA 1
ATOM 712 C C . ASN A 1 87 ? -5.892 -15.652 -21.696 1.00 94.94 87 ASN A C 1
ATOM 714 O O . ASN A 1 87 ? -6.416 -16.774 -21.720 1.00 94.94 87 ASN A O 1
ATOM 718 N N . ILE A 1 88 ? -5.588 -15.065 -20.533 1.00 94.44 88 ILE A N 1
ATOM 719 C CA . ILE A 1 88 ? -5.863 -15.697 -19.238 1.00 94.44 88 ILE A CA 1
ATOM 720 C C . ILE A 1 88 ? -7.366 -15.775 -18.988 1.00 94.44 88 ILE A C 1
ATOM 722 O O . ILE A 1 88 ? -8.081 -14.777 -18.905 1.00 94.44 88 ILE A O 1
ATOM 726 N N . LYS A 1 89 ? -7.843 -17.001 -18.771 1.00 93.88 89 LYS A N 1
ATOM 727 C CA . LYS A 1 89 ? -9.234 -17.275 -18.414 1.00 93.88 89 LYS A CA 1
ATOM 728 C C . LYS A 1 89 ? -9.372 -17.463 -16.912 1.00 93.88 89 LYS A C 1
ATOM 730 O O . LYS A 1 89 ? -8.661 -18.253 -16.293 1.00 93.88 89 LYS A O 1
ATOM 735 N N . PHE A 1 90 ? -10.345 -16.769 -16.335 1.00 92.31 90 PHE A N 1
ATOM 736 C CA . PHE A 1 90 ? -10.676 -16.874 -14.920 1.00 92.31 90 PHE A CA 1
ATOM 737 C C . PHE A 1 90 ? -11.872 -17.797 -14.720 1.00 92.31 90 PHE A C 1
ATOM 739 O O . PHE A 1 90 ? -12.854 -17.735 -15.458 1.00 92.31 90 PHE A O 1
ATOM 746 N N . ARG A 1 91 ? -11.815 -18.620 -13.673 1.00 90.81 91 ARG A N 1
ATOM 747 C CA . ARG A 1 91 ? -12.977 -19.373 -13.191 1.00 90.81 91 ARG A CA 1
ATOM 748 C C . ARG A 1 91 ? -13.618 -18.644 -12.020 1.00 90.81 91 ARG A C 1
ATOM 750 O O . ARG A 1 91 ? -12.918 -18.076 -11.181 1.00 90.81 91 ARG A O 1
ATOM 757 N N . LYS A 1 92 ? -14.943 -18.713 -11.924 1.00 85.25 92 LYS A N 1
ATOM 758 C CA . LYS A 1 92 ? -15.652 -18.271 -10.724 1.00 85.25 92 LYS A CA 1
ATOM 759 C C . LYS A 1 92 ? -15.444 -19.311 -9.625 1.00 85.25 92 LYS A C 1
ATOM 761 O O . LYS A 1 92 ? -15.749 -20.483 -9.824 1.00 85.25 92 LYS A O 1
ATOM 766 N N . VAL A 1 93 ? -14.913 -18.878 -8.488 1.00 83.94 93 VAL A N 1
ATOM 767 C CA . VAL A 1 93 ? -14.782 -19.704 -7.284 1.00 83.94 93 VAL A CA 1
ATOM 768 C C . VAL A 1 93 ? -15.761 -19.155 -6.258 1.00 83.94 93 VAL A C 1
ATOM 770 O O . VAL A 1 93 ? -15.720 -17.964 -5.958 1.00 83.94 93 VAL A O 1
ATOM 773 N N . ASN A 1 94 ? -16.643 -20.015 -5.758 1.00 81.44 94 ASN A N 1
ATOM 774 C CA . ASN A 1 94 ? -17.480 -19.702 -4.607 1.00 81.44 94 ASN A CA 1
ATOM 775 C C . ASN A 1 94 ? -16.828 -20.362 -3.393 1.00 81.44 94 ASN A C 1
ATOM 777 O O . ASN A 1 94 ? -16.563 -21.562 -3.421 1.00 81.44 94 ASN A O 1
ATOM 781 N N . ASP A 1 95 ? -16.528 -19.559 -2.383 1.00 84.88 95 ASP A N 1
ATOM 782 C CA . ASP A 1 95 ? -15.851 -19.981 -1.164 1.00 84.88 95 ASP A CA 1
ATOM 783 C C . ASP A 1 95 ? -16.512 -19.283 0.029 1.00 84.88 95 ASP A C 1
ATOM 785 O O . ASP A 1 95 ? -16.764 -18.070 -0.004 1.00 84.88 95 ASP A O 1
ATOM 789 N N . ASP A 1 96 ? -16.824 -20.052 1.069 1.00 88.56 96 ASP A N 1
ATOM 790 C CA . ASP A 1 96 ? -17.550 -19.558 2.243 1.00 88.56 96 ASP A CA 1
ATOM 791 C C . ASP A 1 96 ? -16.713 -18.532 3.010 1.00 88.56 96 ASP A C 1
ATOM 793 O O . ASP A 1 96 ? -17.231 -17.519 3.490 1.00 88.56 96 ASP A O 1
ATOM 797 N N . PHE A 1 97 ? -15.394 -18.741 3.056 1.00 86.75 97 PHE A N 1
ATOM 798 C CA . PHE A 1 97 ? -14.468 -17.805 3.680 1.00 86.75 97 PHE A CA 1
ATOM 799 C C . PHE A 1 97 ? -14.475 -16.450 2.959 1.00 86.75 97 PHE A C 1
ATOM 801 O O . PHE A 1 97 ? -14.606 -15.413 3.607 1.00 86.75 97 PHE A O 1
ATOM 808 N N . GLN A 1 98 ? -14.418 -16.436 1.626 1.00 86.38 98 GLN A N 1
ATOM 809 C CA . GLN A 1 98 ? -14.496 -15.204 0.829 1.00 86.38 98 GLN A CA 1
ATOM 810 C C . GLN A 1 98 ? -15.829 -14.468 0.966 1.00 86.38 98 GLN A C 1
ATOM 812 O O . GLN A 1 98 ? -15.861 -13.233 0.987 1.00 86.38 98 GLN A O 1
ATOM 817 N N . THR A 1 99 ? -16.925 -15.218 1.070 1.00 88.56 99 THR A N 1
ATOM 818 C CA . THR A 1 99 ? -18.260 -14.650 1.289 1.00 88.56 99 THR A CA 1
ATOM 819 C C . THR A 1 99 ? -18.318 -13.963 2.651 1.00 88.56 99 THR A C 1
ATOM 821 O O . THR A 1 99 ? -18.613 -12.768 2.722 1.00 88.56 99 THR A O 1
ATOM 824 N N . THR A 1 100 ? -17.893 -14.668 3.703 1.00 90.00 100 THR A N 1
ATOM 825 C CA . THR A 1 100 ? -17.811 -14.144 5.076 1.00 90.00 100 THR A CA 1
ATOM 826 C C . THR A 1 100 ? -16.914 -12.904 5.154 1.00 90.00 100 THR A C 1
ATOM 828 O O . THR A 1 100 ? -17.303 -11.876 5.707 1.00 90.00 100 THR A O 1
ATOM 831 N N . LEU A 1 101 ? -15.734 -12.952 4.526 1.00 88.19 101 LEU A N 1
ATOM 832 C CA . LEU A 1 101 ? -14.793 -11.833 4.499 1.00 88.19 101 LEU A CA 1
ATOM 833 C C . LEU A 1 101 ? -15.390 -10.602 3.805 1.00 88.19 101 LEU A C 1
ATOM 835 O O . LEU A 1 101 ? -15.207 -9.473 4.259 1.00 88.19 101 LEU A O 1
ATOM 839 N N . THR A 1 102 ? -16.129 -10.809 2.715 1.00 88.38 102 THR A N 1
ATOM 840 C CA . THR A 1 102 ? -16.787 -9.723 1.980 1.00 88.38 102 THR A CA 1
ATOM 841 C C . THR A 1 102 ? -17.880 -9.059 2.817 1.00 88.38 102 THR A C 1
ATOM 843 O O . THR A 1 102 ? -18.017 -7.833 2.794 1.00 88.38 102 THR A O 1
ATOM 846 N N . GLU A 1 103 ? -18.658 -9.841 3.564 1.00 91.12 103 GLU A N 1
ATOM 847 C CA . GLU A 1 103 ? -19.683 -9.328 4.479 1.00 91.12 103 GLU A CA 1
ATOM 848 C C . GLU A 1 103 ? -19.070 -8.534 5.633 1.00 91.12 103 GLU A C 1
ATOM 850 O O . GLU A 1 103 ? -19.512 -7.419 5.918 1.00 91.12 103 GLU A O 1
ATOM 855 N N . ASP A 1 104 ? -17.995 -9.046 6.228 1.00 89.56 104 ASP A N 1
ATOM 856 C CA . ASP A 1 104 ? -17.264 -8.358 7.288 1.00 89.56 104 ASP A CA 1
ATOM 857 C C . ASP A 1 104 ? -16.656 -7.033 6.807 1.00 89.56 104 ASP A C 1
ATOM 859 O O . ASP A 1 104 ? -16.758 -6.016 7.497 1.00 89.56 104 ASP A O 1
ATOM 863 N N . VAL A 1 105 ? -16.095 -6.992 5.592 1.00 89.69 105 VAL A N 1
ATOM 864 C CA . VAL A 1 105 ? -15.606 -5.746 4.976 1.00 89.69 105 VAL A CA 1
ATOM 865 C C . VAL A 1 105 ? -16.747 -4.747 4.773 1.00 89.69 105 VAL A C 1
ATOM 867 O O . VAL A 1 105 ? -16.591 -3.566 5.089 1.00 89.69 105 VAL A O 1
ATOM 870 N N . LYS A 1 106 ? -17.915 -5.193 4.291 1.00 92.75 106 LYS A N 1
ATOM 871 C CA . LYS A 1 106 ? -19.101 -4.325 4.161 1.00 92.75 106 LYS A CA 1
ATOM 872 C C . LYS A 1 106 ? -19.544 -3.785 5.520 1.00 92.75 106 LYS A C 1
ATOM 874 O O . LYS A 1 106 ? -19.809 -2.589 5.643 1.00 92.75 106 LYS A O 1
ATOM 879 N N . LYS A 1 107 ? -19.570 -4.635 6.548 1.00 91.69 107 LYS A N 1
ATOM 880 C CA . LYS A 1 107 ? -19.908 -4.247 7.921 1.00 91.69 107 LYS A CA 1
ATOM 881 C C . LYS A 1 107 ? -18.946 -3.185 8.451 1.00 91.69 107 LYS A C 1
ATOM 883 O O . LYS A 1 107 ? -19.408 -2.163 8.951 1.00 91.69 107 LYS A O 1
ATOM 888 N N . ILE A 1 108 ? -17.638 -3.380 8.285 1.00 91.00 108 ILE A N 1
ATOM 889 C CA . ILE A 1 108 ? -16.618 -2.408 8.701 1.00 91.00 108 ILE A CA 1
ATOM 890 C C . ILE A 1 108 ? -16.807 -1.077 7.964 1.00 91.00 108 ILE A C 1
ATOM 892 O O . ILE A 1 108 ? -16.877 -0.037 8.611 1.00 91.00 108 ILE A O 1
ATOM 896 N N . ASN A 1 109 ? -16.957 -1.107 6.637 1.00 91.19 109 ASN A N 1
ATOM 897 C CA . ASN A 1 109 ? -17.088 0.104 5.819 1.00 91.19 109 ASN A CA 1
ATOM 898 C C . ASN A 1 109 ? -18.384 0.887 6.086 1.00 91.19 109 ASN A C 1
ATOM 900 O O . ASN A 1 109 ? -18.410 2.103 5.921 1.00 91.19 109 ASN A O 1
ATOM 904 N N . SER A 1 110 ? -19.461 0.202 6.478 1.00 93.12 110 SER A N 1
ATOM 905 C CA . SER A 1 110 ? -20.742 0.833 6.830 1.00 93.12 110 SER A CA 1
ATOM 906 C C . SER A 1 110 ? -20.812 1.333 8.280 1.00 93.12 110 SER A C 1
ATOM 908 O O . SER A 1 110 ? -21.721 2.087 8.633 1.00 93.12 110 SER A O 1
ATOM 910 N N . SER A 1 111 ? -19.869 0.922 9.133 1.00 92.19 111 SER A N 1
ATOM 911 C CA . SER A 1 111 ? -19.864 1.277 10.550 1.00 92.19 111 SER A CA 1
ATOM 912 C C . SER A 1 111 ? -19.426 2.723 10.775 1.00 92.19 111 SER A C 1
ATOM 914 O O . SER A 1 111 ? -18.497 3.226 10.149 1.00 92.19 111 SER A O 1
ATOM 916 N N . LYS A 1 112 ? -20.060 3.389 11.746 1.00 93.50 112 LYS A N 1
ATOM 917 C CA . LYS A 1 112 ? -19.650 4.724 12.225 1.00 93.50 112 LYS A CA 1
ATOM 918 C C . LYS A 1 112 ? -18.519 4.668 13.259 1.00 93.50 112 LYS A C 1
ATOM 920 O O . LYS A 1 112 ? -17.991 5.710 13.648 1.00 93.50 112 LYS A O 1
ATOM 925 N N . ARG A 1 113 ? -18.189 3.471 13.750 1.00 93.94 113 ARG A N 1
ATOM 926 C CA . ARG A 1 113 ? -17.182 3.237 14.791 1.00 93.94 113 ARG A CA 1
ATOM 927 C C . ARG A 1 113 ? -15.855 2.798 14.190 1.00 93.94 113 ARG A C 1
ATOM 929 O O . ARG A 1 113 ? -15.792 2.294 13.074 1.00 93.94 113 ARG A O 1
ATOM 936 N N . ILE A 1 114 ? -14.792 2.998 14.958 1.00 92.38 114 ILE A N 1
ATOM 937 C CA . ILE A 1 114 ? -13.426 2.665 14.564 1.00 92.38 114 ILE A CA 1
ATOM 938 C C . ILE A 1 114 ? -13.084 1.260 15.056 1.00 92.38 114 ILE A C 1
ATOM 940 O O . ILE A 1 114 ? -13.304 0.937 16.222 1.00 92.38 114 ILE A O 1
ATOM 944 N N . PHE A 1 115 ? -12.500 0.449 14.174 1.00 92.50 115 PHE A N 1
ATOM 945 C CA . PHE A 1 115 ? -11.946 -0.861 14.509 1.00 92.50 115 PHE A CA 1
ATOM 946 C C . PHE A 1 115 ? -10.429 -0.743 14.672 1.00 92.50 115 PHE A C 1
ATOM 948 O O . PHE A 1 115 ? -9.703 -0.572 13.693 1.00 92.50 115 PHE A O 1
ATOM 955 N N . ALA A 1 116 ? -9.945 -0.827 15.911 1.00 92.31 116 ALA A N 1
ATOM 956 C CA . ALA A 1 116 ? -8.522 -0.782 16.227 1.00 92.31 116 ALA A CA 1
ATOM 957 C C . ALA A 1 116 ? -7.965 -2.208 16.407 1.00 92.31 116 ALA A C 1
ATOM 959 O O . ALA A 1 116 ? -8.505 -2.968 17.219 1.00 92.31 116 ALA A O 1
ATOM 960 N N . PRO A 1 117 ? -6.890 -2.592 15.696 1.00 93.00 117 PRO A N 1
ATOM 961 C CA . PRO A 1 117 ? -6.273 -3.901 15.875 1.00 93.00 117 PRO A CA 1
ATOM 962 C C . PRO A 1 117 ? -5.482 -3.971 17.187 1.00 93.00 117 PRO A C 1
ATOM 964 O O . PRO A 1 117 ? -4.940 -2.970 17.671 1.00 93.00 117 PRO A O 1
ATOM 967 N N . ALA A 1 118 ? -5.377 -5.170 17.750 1.00 93.19 118 ALA A N 1
ATOM 968 C CA . ALA A 1 118 ? -4.461 -5.452 18.846 1.00 93.19 118 ALA A CA 1
ATOM 969 C C . ALA A 1 118 ? -2.994 -5.508 18.369 1.00 93.19 118 ALA A C 1
ATOM 971 O O . ALA A 1 118 ? -2.707 -5.793 17.210 1.00 93.19 118 ALA A O 1
ATOM 972 N N . ASP A 1 119 ? -2.050 -5.233 19.272 1.00 91.12 119 ASP A N 1
ATOM 973 C CA . ASP A 1 119 ? -0.605 -5.218 18.978 1.00 91.12 119 ASP A CA 1
ATOM 974 C C . ASP A 1 119 ? -0.028 -6.638 18.824 1.00 91.12 119 ASP A C 1
ATOM 976 O O . ASP A 1 119 ? 0.828 -6.869 17.974 1.00 91.12 119 ASP A O 1
ATOM 980 N N . LYS A 1 120 ? -0.481 -7.601 19.641 1.00 89.19 120 LYS A N 1
ATOM 981 C CA . LYS A 1 120 ? 0.079 -8.971 19.669 1.00 89.19 120 LYS A CA 1
ATOM 982 C C . LYS A 1 120 ? -0.927 -10.087 19.428 1.00 89.19 120 LYS A C 1
ATOM 984 O O . LYS A 1 120 ? -0.526 -11.186 19.053 1.00 89.19 120 LYS A O 1
ATOM 989 N N . THR A 1 121 ? -2.204 -9.845 19.684 1.00 88.56 121 THR A N 1
ATOM 990 C CA . THR A 1 121 ? -3.259 -10.830 19.440 1.00 88.56 121 THR A CA 1
ATOM 991 C C . THR A 1 121 ? -3.921 -10.555 18.092 1.00 88.56 121 THR A C 1
ATOM 993 O O . THR A 1 121 ? -3.638 -9.563 17.424 1.00 88.56 121 THR A O 1
ATOM 996 N N . ARG A 1 122 ? -4.825 -11.446 17.680 1.00 85.19 122 ARG A N 1
ATOM 997 C CA . ARG A 1 122 ? -5.627 -11.283 16.457 1.00 85.19 122 ARG A CA 1
ATOM 998 C C . ARG A 1 122 ? -6.912 -10.484 16.694 1.00 85.19 122 ARG A C 1
ATOM 1000 O O . ARG A 1 122 ? -7.779 -10.444 15.826 1.00 85.19 122 ARG A O 1
ATOM 1007 N N . ASN A 1 123 ? -7.055 -9.892 17.877 1.00 89.50 123 ASN A N 1
ATOM 1008 C CA . ASN A 1 123 ? -8.278 -9.219 18.275 1.00 89.50 123 ASN A CA 1
ATOM 1009 C C . ASN A 1 123 ? -8.417 -7.868 17.570 1.00 89.50 123 ASN A C 1
ATOM 1011 O O . ASN A 1 123 ? -7.439 -7.163 17.312 1.00 89.50 123 ASN A O 1
ATOM 1015 N N . PHE A 1 124 ? -9.667 -7.494 17.320 1.00 90.25 124 PHE A N 1
ATOM 1016 C CA . PHE A 1 124 ? -10.054 -6.157 16.895 1.00 90.25 124 PHE A CA 1
ATOM 1017 C C . PHE A 1 124 ? -11.013 -5.584 17.927 1.00 90.25 124 PHE A C 1
ATOM 1019 O O . PHE A 1 124 ? -11.921 -6.277 18.388 1.00 90.25 124 PHE A O 1
ATOM 1026 N N . TYR A 1 125 ? -10.812 -4.318 18.270 1.00 91.88 125 TYR A N 1
ATOM 1027 C CA . TYR A 1 125 ? -11.626 -3.603 19.240 1.00 91.88 125 TYR A CA 1
ATOM 1028 C C . TYR A 1 125 ? -12.402 -2.497 18.548 1.00 91.88 125 TYR A C 1
ATOM 1030 O O . TYR A 1 125 ? -11.828 -1.639 17.880 1.00 91.88 125 TYR A O 1
ATOM 1038 N N . GLU A 1 126 ? -13.713 -2.524 18.729 1.00 92.75 126 GLU A N 1
ATOM 1039 C CA . GLU A 1 126 ? -14.613 -1.486 18.256 1.00 92.75 126 GLU A CA 1
ATOM 1040 C C . GLU A 1 126 ? -14.669 -0.348 19.284 1.00 92.75 126 GLU A C 1
ATOM 1042 O O . GLU A 1 126 ? -14.811 -0.587 20.486 1.00 92.75 126 GLU A O 1
ATOM 1047 N N . MET A 1 127 ? -14.534 0.898 18.833 1.00 92.75 127 MET A N 1
ATOM 1048 C CA . MET A 1 127 ? -14.604 2.070 19.703 1.00 92.75 127 MET A CA 1
ATOM 1049 C C . MET A 1 127 ? -15.176 3.293 18.995 1.00 92.75 127 MET A C 1
ATOM 1051 O O . MET A 1 127 ? -15.116 3.425 17.772 1.00 92.75 127 MET A O 1
ATOM 1055 N N . ASP A 1 128 ? -15.710 4.219 19.785 1.00 94.69 128 ASP A N 1
ATOM 1056 C CA . ASP A 1 128 ? -16.212 5.482 19.261 1.00 94.69 128 ASP A CA 1
ATOM 1057 C C . ASP A 1 128 ? -15.060 6.375 18.785 1.00 94.69 128 ASP A C 1
ATOM 1059 O O . ASP A 1 128 ? -13.985 6.433 19.395 1.00 94.69 128 ASP A O 1
ATOM 1063 N N . LYS A 1 129 ? -15.307 7.113 17.700 1.00 93.94 129 LYS A N 1
ATOM 1064 C CA . LYS A 1 129 ? -14.317 7.981 17.052 1.00 93.94 129 LYS A CA 1
ATOM 1065 C C . LYS A 1 129 ? -13.647 8.984 18.014 1.00 93.94 129 LYS A C 1
ATOM 1067 O O . LYS A 1 129 ? -12.417 9.010 18.026 1.00 93.94 129 LYS A O 1
ATOM 1072 N N . PRO A 1 130 ? -14.373 9.714 18.890 1.00 95.38 130 PRO A N 1
ATOM 1073 C CA . PRO A 1 130 ? -13.739 10.664 19.813 1.00 95.38 130 PRO A CA 1
ATOM 1074 C C . PRO A 1 130 ? -12.785 9.989 20.807 1.00 95.38 130 PRO A C 1
ATOM 1076 O O . PRO A 1 130 ? -11.738 10.532 21.156 1.00 95.38 130 PRO A O 1
ATOM 1079 N N . LYS A 1 131 ? -13.123 8.771 21.250 1.00 93.25 131 LYS A N 1
ATOM 1080 C CA . LYS A 1 131 ? -12.283 7.994 22.167 1.00 93.25 131 LYS A CA 1
ATOM 1081 C C . LYS A 1 131 ? -10.996 7.541 21.479 1.00 93.25 131 LYS A C 1
ATOM 1083 O O . LYS A 1 131 ? -9.927 7.634 22.078 1.00 93.25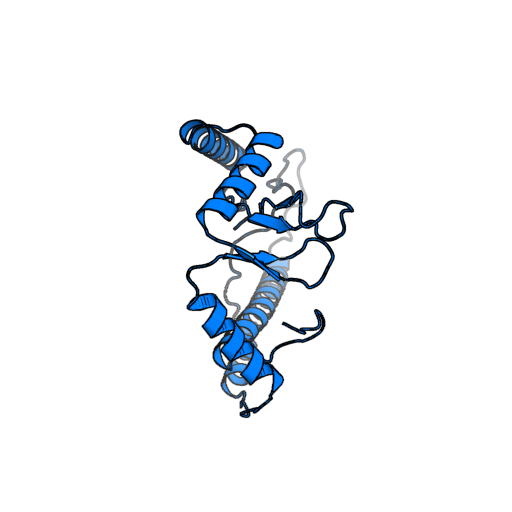 131 LYS A O 1
ATOM 1088 N N . TYR A 1 132 ? -11.091 7.088 20.228 1.00 94.81 132 TYR A N 1
ATOM 1089 C CA . TYR A 1 132 ? -9.923 6.720 19.426 1.00 94.81 132 TYR A CA 1
ATOM 1090 C C . TYR A 1 132 ? -9.003 7.920 19.168 1.00 94.81 132 TYR A C 1
ATOM 1092 O O . TYR A 1 132 ? -7.794 7.815 19.358 1.00 94.81 132 TYR A O 1
ATOM 1100 N N . GLU A 1 133 ? -9.563 9.068 18.783 1.00 94.31 133 GLU A N 1
ATOM 1101 C CA . GLU A 1 133 ? -8.794 10.290 18.510 1.00 94.31 133 GLU A CA 1
ATOM 1102 C C . GLU A 1 133 ? -8.055 10.796 19.751 1.00 94.31 133 GLU A C 1
ATOM 1104 O O . GLU A 1 133 ? -6.884 11.163 19.652 1.00 94.31 133 GLU A O 1
ATOM 1109 N N . LYS A 1 134 ? -8.690 10.730 20.929 1.00 94.12 134 LYS A N 1
ATOM 1110 C CA . LYS A 1 134 ? -8.036 11.028 22.208 1.00 94.12 134 LYS A CA 1
ATOM 1111 C C . LYS A 1 134 ? -6.865 10.080 22.490 1.00 94.12 134 LYS A C 1
ATOM 1113 O O . LYS A 1 134 ? -5.777 10.534 22.826 1.00 94.12 134 LYS A O 1
ATOM 1118 N N . LEU A 1 135 ? -7.057 8.769 22.311 1.00 93.12 135 LEU A N 1
ATOM 1119 C CA . LEU A 1 135 ? -5.972 7.794 22.483 1.00 93.12 135 LEU A CA 1
ATOM 1120 C C . LEU A 1 135 ? -4.817 8.058 21.511 1.00 93.12 135 LEU A C 1
ATOM 1122 O O . LEU A 1 135 ? -3.650 7.959 21.891 1.00 93.12 135 LEU A O 1
ATOM 1126 N N . LEU A 1 136 ? -5.127 8.391 20.259 1.00 93.69 136 LEU A N 1
ATOM 1127 C CA . LEU A 1 136 ? -4.128 8.696 19.243 1.00 93.69 136 LEU A CA 1
ATOM 1128 C C . LEU A 1 136 ? -3.329 9.954 19.607 1.00 93.69 136 LEU A C 1
ATOM 1130 O O . LEU A 1 136 ? -2.100 9.906 19.583 1.00 93.69 136 LEU A O 1
ATOM 1134 N N . SER A 1 137 ? -3.999 11.047 19.980 1.00 92.06 137 SER A N 1
ATOM 1135 C CA . SER A 1 137 ? -3.341 12.316 20.303 1.00 92.06 137 SER A CA 1
ATOM 1136 C C . SER A 1 137 ? -2.441 12.205 21.534 1.00 92.06 137 SER A C 1
ATOM 1138 O O . SER A 1 137 ? -1.285 12.614 21.462 1.00 92.06 137 SER A O 1
ATOM 1140 N N . GLU A 1 138 ? -2.906 11.562 22.609 1.00 91.94 138 GLU A N 1
ATOM 1141 C CA . GLU A 1 138 ? -2.113 11.310 23.822 1.00 91.94 138 GLU A CA 1
ATOM 1142 C C . GLU A 1 138 ? -0.854 10.478 23.527 1.00 91.94 138 GLU A C 1
ATOM 1144 O O . GLU A 1 138 ? 0.228 10.756 24.043 1.00 91.94 138 GLU A O 1
ATOM 1149 N N . ASN A 1 139 ? -0.964 9.465 22.659 1.00 92.19 139 ASN A N 1
ATOM 1150 C CA . ASN A 1 139 ? 0.187 8.642 22.283 1.00 92.19 139 ASN A CA 1
ATOM 1151 C C . ASN A 1 139 ? 1.170 9.388 21.364 1.00 92.19 139 ASN A C 1
ATOM 1153 O O . ASN A 1 139 ? 2.373 9.118 21.423 1.00 92.19 139 ASN A O 1
ATOM 1157 N N . ILE A 1 140 ? 0.682 10.296 20.511 1.00 90.06 140 ILE A N 1
ATOM 1158 C CA . ILE A 1 140 ? 1.528 11.147 19.662 1.00 90.06 140 ILE A CA 1
ATOM 1159 C C . ILE A 1 140 ? 2.313 12.124 20.530 1.00 90.06 140 ILE A C 1
ATOM 1161 O O . ILE A 1 140 ? 3.540 12.130 20.452 1.00 90.06 140 ILE A O 1
ATOM 1165 N N . THR A 1 141 ? 1.639 12.892 21.385 1.00 89.38 141 THR A N 1
ATOM 1166 C CA . THR A 1 141 ? 2.271 13.939 22.204 1.00 89.38 141 THR A CA 1
ATOM 1167 C C . THR A 1 141 ? 3.210 13.379 23.270 1.00 89.38 141 THR A C 1
ATOM 1169 O O . THR A 1 141 ? 4.152 14.056 23.670 1.00 89.38 141 THR A O 1
ATOM 1172 N N . GLN A 1 142 ? 3.028 12.119 23.683 1.00 88.69 142 GLN A N 1
ATOM 1173 C CA . GLN A 1 142 ? 3.975 11.440 24.570 1.00 88.69 142 GLN A CA 1
ATOM 1174 C C . GLN A 1 142 ? 5.358 11.235 23.927 1.00 88.69 142 GLN A C 1
ATOM 1176 O O . GLN A 1 142 ? 6.366 11.225 24.633 1.00 88.69 142 GLN A O 1
ATOM 1181 N N . LYS A 1 143 ? 5.420 11.006 22.608 1.00 82.44 143 LYS A N 1
ATOM 1182 C CA . LYS A 1 143 ? 6.662 10.636 21.901 1.00 82.44 143 LYS A CA 1
ATOM 1183 C C . LYS A 1 143 ? 7.205 11.720 20.982 1.00 82.44 143 LYS A C 1
ATOM 1185 O O . LYS A 1 143 ? 8.409 11.764 20.747 1.00 82.44 143 LYS A O 1
ATOM 1190 N N . TYR A 1 144 ? 6.325 12.535 20.423 1.00 86.25 144 TYR A N 1
ATOM 1191 C CA . TYR A 1 144 ? 6.641 13.503 19.388 1.00 86.25 144 TYR A CA 1
ATOM 1192 C C . TYR A 1 144 ? 6.213 14.893 19.832 1.00 86.25 144 TYR A C 1
ATOM 1194 O O . TYR A 1 144 ? 5.184 15.070 20.483 1.00 86.25 144 TYR A O 1
ATOM 1202 N N . LYS A 1 145 ? 7.000 15.890 19.435 1.00 85.81 145 LYS A N 1
ATOM 1203 C CA . LYS A 1 145 ? 6.614 17.292 19.555 1.00 85.81 145 LYS A CA 1
ATOM 1204 C C . LYS A 1 145 ? 5.772 17.677 18.346 1.00 85.81 145 LYS A C 1
ATOM 1206 O O . LYS A 1 145 ? 6.039 17.227 17.233 1.00 85.81 145 LYS A O 1
ATOM 1211 N N . THR A 1 146 ? 4.763 18.504 18.572 1.00 84.44 146 THR A N 1
ATOM 1212 C CA . THR A 1 146 ? 4.023 19.150 17.489 1.00 84.44 146 THR A CA 1
ATOM 1213 C C . THR A 1 146 ? 4.905 20.222 16.858 1.00 84.44 146 THR A C 1
ATOM 1215 O O . THR A 1 146 ? 5.673 20.887 17.554 1.00 84.44 146 THR A O 1
ATOM 1218 N N . THR A 1 147 ? 4.790 20.390 15.550 1.00 85.69 147 THR A N 1
ATOM 1219 C CA . THR A 1 147 ? 5.461 21.442 14.786 1.00 85.69 147 THR A CA 1
ATOM 1220 C C . THR A 1 147 ? 4.438 22.080 13.855 1.00 85.69 147 THR A C 1
ATOM 1222 O O . THR A 1 147 ? 3.368 21.506 13.629 1.00 85.69 147 THR A O 1
ATOM 1225 N N . ASP A 1 148 ? 4.730 23.283 13.387 1.00 90.12 148 ASP A N 1
ATOM 1226 C CA . ASP A 1 148 ? 3.907 23.985 12.418 1.00 90.12 148 ASP A CA 1
ATOM 1227 C C . ASP A 1 148 ? 4.162 23.465 10.995 1.00 90.12 148 ASP A C 1
ATOM 1229 O O . ASP A 1 148 ? 5.173 22.821 10.705 1.00 90.12 148 ASP A O 1
ATOM 1233 N N . SER A 1 149 ? 3.221 23.749 10.098 1.00 86.31 149 SER A N 1
ATOM 1234 C CA . SER A 1 149 ? 3.326 23.346 8.697 1.00 86.31 149 SER A CA 1
ATOM 1235 C C . SER A 1 149 ? 4.482 24.028 7.962 1.00 86.31 149 SER A C 1
ATOM 1237 O O . SER A 1 149 ? 5.072 23.391 7.095 1.00 86.31 149 SER A O 1
ATOM 1239 N N . ASN A 1 150 ? 4.863 25.257 8.333 1.00 90.50 150 ASN A N 1
ATOM 1240 C CA . ASN A 1 150 ? 5.944 25.975 7.651 1.00 90.50 150 ASN A CA 1
ATOM 1241 C C . ASN A 1 150 ? 7.289 25.287 7.902 1.00 90.50 150 ASN A C 1
ATOM 1243 O O . ASN A 1 150 ? 8.055 25.095 6.967 1.00 90.50 150 ASN A O 1
ATOM 1247 N N . THR A 1 151 ? 7.538 24.809 9.126 1.00 88.44 151 THR A N 1
ATOM 1248 C CA . THR A 1 151 ? 8.747 24.026 9.434 1.00 88.44 151 THR A CA 1
ATOM 1249 C C . THR A 1 151 ? 8.853 22.769 8.561 1.00 88.44 151 THR A C 1
ATOM 1251 O O . THR A 1 151 ? 9.946 22.400 8.135 1.00 88.44 151 THR A O 1
ATOM 1254 N N . VAL A 1 152 ? 7.732 22.095 8.270 1.00 86.12 152 VAL A N 1
ATOM 1255 C CA . VAL A 1 152 ? 7.731 20.922 7.376 1.00 86.12 152 VAL A CA 1
ATOM 1256 C C . VAL A 1 152 ? 8.089 21.331 5.948 1.00 86.12 152 VAL A C 1
ATOM 1258 O O . VAL A 1 152 ? 8.943 20.693 5.336 1.00 86.12 152 VAL A O 1
ATOM 1261 N N . GLU A 1 153 ? 7.487 22.408 5.443 1.00 87.75 153 GLU A N 1
ATOM 1262 C CA . GLU A 1 153 ? 7.788 22.938 4.110 1.00 87.75 153 GLU A CA 1
ATOM 1263 C C . GLU A 1 153 ? 9.244 23.396 3.981 1.00 87.75 153 GLU A C 1
ATOM 1265 O O . GLU A 1 153 ? 9.870 23.181 2.946 1.00 87.75 153 GLU A O 1
ATOM 1270 N N . ASP A 1 154 ? 9.808 24.003 5.023 1.00 91.88 154 ASP A N 1
ATOM 1271 C CA . ASP A 1 154 ? 11.191 24.473 5.018 1.00 91.88 154 ASP A CA 1
ATOM 1272 C C . ASP A 1 154 ? 12.183 23.303 4.994 1.00 91.88 154 ASP A C 1
ATOM 1274 O O . ASP A 1 154 ? 13.144 23.336 4.224 1.00 91.88 154 ASP A O 1
ATOM 1278 N N . ILE A 1 155 ? 11.901 22.221 5.731 1.00 88.62 155 ILE A N 1
ATOM 1279 C CA . ILE A 1 155 ? 12.672 20.969 5.649 1.00 88.62 155 ILE A CA 1
ATOM 1280 C C . ILE A 1 155 ? 12.583 20.361 4.242 1.00 88.62 155 ILE A C 1
ATOM 1282 O O . ILE A 1 155 ? 13.585 19.883 3.709 1.00 88.62 155 ILE A O 1
ATOM 1286 N N . GLU A 1 156 ? 11.399 20.356 3.626 1.00 87.88 156 GLU A N 1
ATOM 1287 C CA . GLU A 1 156 ? 11.220 19.829 2.269 1.00 87.88 156 GLU A CA 1
ATOM 1288 C C . GLU A 1 156 ? 11.970 20.671 1.226 1.00 87.88 156 GLU A C 1
A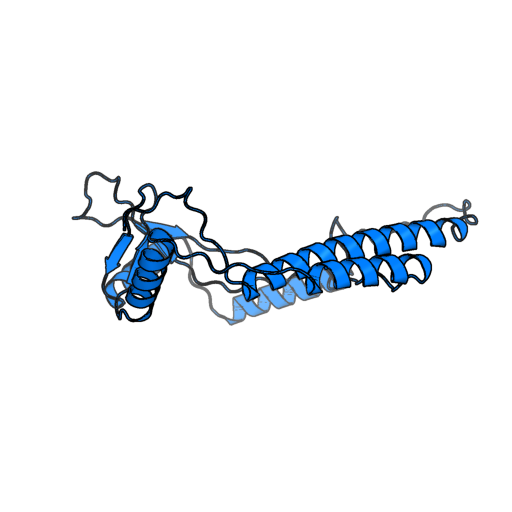TOM 1290 O O . GLU A 1 156 ? 12.646 20.102 0.365 1.00 87.88 156 GLU A O 1
ATOM 1295 N N . LYS A 1 157 ? 11.940 22.006 1.340 1.00 90.25 157 LYS A N 1
ATOM 1296 C CA . LYS A 1 157 ? 12.732 22.919 0.495 1.00 90.25 157 LYS A CA 1
ATOM 1297 C C . LYS A 1 157 ? 14.229 22.696 0.675 1.00 90.25 157 LYS A C 1
ATOM 1299 O O . LYS A 1 157 ? 14.962 22.663 -0.309 1.00 90.25 157 LYS A O 1
ATOM 1304 N N . GLU A 1 158 ? 14.697 22.525 1.910 1.00 93.00 158 GLU A N 1
ATOM 1305 C CA . GLU A 1 158 ? 16.107 22.238 2.181 1.00 93.00 158 GLU A CA 1
ATOM 1306 C C . GLU A 1 158 ? 16.528 20.901 1.558 1.00 93.00 158 GLU A C 1
ATOM 1308 O O . GLU A 1 158 ? 17.541 20.845 0.859 1.00 93.00 158 GLU A O 1
ATOM 1313 N N . CYS A 1 159 ? 15.719 19.848 1.721 1.00 89.12 159 CYS A N 1
ATOM 1314 C CA . CYS A 1 159 ? 15.965 18.556 1.076 1.00 89.12 159 CYS A CA 1
ATOM 1315 C C . CYS A 1 159 ? 16.019 18.686 -0.454 1.00 89.12 159 CYS A C 1
ATOM 1317 O O . CYS A 1 159 ? 16.908 18.105 -1.079 1.00 89.12 159 CYS A O 1
ATOM 1319 N N . ALA A 1 160 ? 15.110 19.461 -1.056 1.00 89.56 160 ALA A N 1
ATOM 1320 C CA . ALA A 1 160 ? 15.099 19.710 -2.495 1.00 89.56 160 ALA A CA 1
ATOM 1321 C C . ALA A 1 160 ? 16.379 20.432 -2.947 1.00 89.56 160 ALA A C 1
ATOM 1323 O O . ALA A 1 160 ? 17.059 19.957 -3.856 1.00 89.56 160 ALA A O 1
ATOM 1324 N N . ASN A 1 161 ? 16.779 21.494 -2.243 1.00 93.75 161 ASN A N 1
ATOM 1325 C CA . ASN A 1 161 ? 18.006 22.238 -2.532 1.00 93.75 161 ASN A CA 1
ATOM 1326 C C . ASN A 1 161 ? 19.258 21.354 -2.425 1.00 93.75 161 ASN A C 1
ATOM 1328 O O . ASN A 1 161 ? 20.166 21.458 -3.248 1.00 93.75 161 ASN A O 1
ATOM 1332 N N . ILE A 1 162 ? 19.325 20.477 -1.418 1.00 92.06 162 ILE A N 1
ATOM 1333 C CA . ILE A 1 162 ? 20.423 19.511 -1.274 1.00 92.06 162 ILE A CA 1
ATOM 1334 C C . ILE A 1 162 ? 20.406 18.522 -2.444 1.00 92.06 162 ILE A C 1
ATOM 1336 O O . ILE A 1 162 ? 21.448 18.271 -3.044 1.00 92.06 162 ILE A O 1
ATOM 1340 N N . SER A 1 163 ? 19.235 17.990 -2.803 1.00 89.94 163 SER A N 1
ATOM 1341 C CA . SER A 1 163 ? 19.108 17.031 -3.905 1.00 89.94 163 SER A CA 1
ATOM 1342 C C . SER A 1 163 ? 19.512 17.605 -5.262 1.00 89.94 163 SER A C 1
ATOM 1344 O O . SER A 1 163 ? 20.098 16.892 -6.074 1.00 89.94 163 SER A O 1
ATOM 1346 N N . GLU A 1 164 ? 19.224 18.885 -5.495 1.00 91.19 164 GLU A N 1
ATOM 1347 C CA . GLU A 1 164 ? 19.580 19.593 -6.720 1.00 91.19 164 GLU A CA 1
ATOM 1348 C C . GLU A 1 164 ? 21.084 19.861 -6.785 1.00 91.19 164 GLU A C 1
ATOM 1350 O O . GLU A 1 164 ? 21.707 19.553 -7.797 1.00 91.19 164 GLU A O 1
ATOM 1355 N N . LYS A 1 165 ? 21.688 20.319 -5.678 1.00 92.25 165 LYS A N 1
ATOM 1356 C CA . LYS A 1 165 ? 23.149 20.489 -5.559 1.00 92.25 165 LYS A CA 1
ATOM 1357 C C . LYS A 1 165 ? 23.924 19.190 -5.770 1.00 92.25 165 LYS A C 1
ATOM 1359 O O . LYS A 1 165 ? 25.059 19.231 -6.223 1.00 92.25 165 LYS A O 1
ATOM 1364 N N . LEU A 1 166 ? 23.327 18.060 -5.400 1.00 90.50 166 LEU A N 1
ATOM 1365 C CA . LEU A 1 166 ? 23.902 16.727 -5.570 1.00 90.50 166 LEU A CA 1
ATOM 1366 C C . LEU A 1 166 ? 23.508 16.063 -6.900 1.00 90.50 166 LEU A C 1
ATOM 1368 O O . LEU A 1 166 ? 23.855 14.907 -7.105 1.00 90.50 166 LEU A O 1
ATOM 1372 N N . HIS A 1 167 ? 22.753 16.740 -7.774 1.00 87.81 167 HIS A N 1
ATOM 1373 C CA . HIS A 1 167 ? 22.284 16.205 -9.060 1.00 87.81 167 HIS A CA 1
ATOM 1374 C C . HIS A 1 167 ? 21.547 14.846 -8.963 1.00 87.81 167 HIS A C 1
ATOM 1376 O O . HIS A 1 167 ? 21.591 14.023 -9.874 1.00 87.81 167 HIS A O 1
ATOM 1382 N N . ILE A 1 168 ? 20.820 14.617 -7.860 1.00 89.44 168 ILE A N 1
ATOM 1383 C CA . ILE A 1 168 ? 20.031 13.393 -7.595 1.00 89.44 168 ILE A CA 1
ATOM 1384 C C . ILE A 1 168 ? 18.538 13.674 -7.375 1.00 89.44 168 ILE A C 1
ATOM 1386 O O . ILE A 1 168 ? 17.788 12.795 -6.932 1.00 89.44 168 ILE A O 1
ATOM 1390 N N . SER A 1 169 ? 18.083 14.894 -7.664 1.00 87.69 169 SER A N 1
ATOM 1391 C CA . SER A 1 169 ? 16.682 15.306 -7.506 1.00 87.69 169 SER A CA 1
ATOM 1392 C C . SER A 1 169 ? 15.715 14.431 -8.314 1.00 87.69 169 SER A C 1
ATOM 1394 O O . SER A 1 169 ? 14.611 14.141 -7.855 1.00 87.69 169 SER A O 1
ATOM 1396 N N . ASP A 1 170 ? 16.145 13.902 -9.463 1.00 85.00 170 ASP A N 1
ATOM 1397 C CA . ASP A 1 170 ? 15.363 12.975 -10.283 1.00 85.00 170 ASP A CA 1
ATOM 1398 C C . ASP A 1 170 ? 15.236 11.572 -9.668 1.00 85.00 170 ASP A C 1
ATOM 1400 O O . ASP A 1 170 ? 14.448 10.767 -10.159 1.00 85.00 170 ASP A O 1
ATOM 1404 N N . ARG A 1 171 ? 15.969 11.254 -8.594 1.00 86.00 171 ARG A N 1
ATOM 1405 C CA . ARG A 1 171 ? 16.009 9.916 -7.974 1.00 86.00 171 ARG A CA 1
ATOM 1406 C C . ARG A 1 171 ? 15.423 9.867 -6.572 1.00 86.00 171 ARG A C 1
ATOM 1408 O O . ARG A 1 171 ? 15.054 8.780 -6.123 1.00 86.00 171 ARG A O 1
ATOM 1415 N N . ILE A 1 172 ? 15.320 11.004 -5.890 1.00 84.94 172 ILE A N 1
ATOM 1416 C CA . ILE A 1 172 ? 14.771 11.062 -4.535 1.00 84.94 172 ILE A CA 1
ATOM 1417 C C . ILE A 1 172 ? 13.235 10.981 -4.596 1.00 84.94 172 ILE A C 1
ATOM 1419 O O . ILE A 1 172 ? 12.591 11.811 -5.239 1.00 84.94 172 ILE A O 1
ATOM 1423 N N . PRO A 1 173 ? 12.614 9.969 -3.961 1.00 79.31 173 PRO A N 1
ATOM 1424 C CA . PRO A 1 173 ? 11.165 9.910 -3.834 1.00 79.31 173 PRO A CA 1
ATOM 1425 C C . PRO A 1 173 ? 10.672 10.928 -2.804 1.00 79.31 173 PRO A C 1
ATOM 1427 O O . PRO A 1 173 ? 11.306 11.148 -1.771 1.00 79.31 173 PRO A O 1
ATOM 1430 N N . ASN A 1 174 ? 9.484 11.479 -3.042 1.00 77.81 174 ASN A N 1
ATOM 1431 C CA . ASN A 1 174 ? 8.833 12.346 -2.070 1.00 77.81 174 ASN A CA 1
ATOM 1432 C C . ASN A 1 174 ? 8.416 11.548 -0.826 1.00 77.81 174 ASN A C 1
ATOM 1434 O O . ASN A 1 174 ? 8.073 10.359 -0.888 1.00 77.81 174 ASN A O 1
ATOM 1438 N N . THR A 1 175 ? 8.414 12.218 0.324 1.00 76.88 175 THR A N 1
ATOM 1439 C CA . THR A 1 175 ? 7.940 11.613 1.569 1.00 76.88 175 THR A CA 1
ATOM 1440 C C . THR A 1 175 ? 6.427 11.425 1.495 1.00 76.88 175 THR A C 1
ATOM 1442 O O . THR A 1 175 ? 5.681 12.387 1.354 1.00 76.88 175 THR A O 1
ATOM 1445 N N . ALA A 1 176 ? 5.943 10.185 1.621 1.00 81.25 176 ALA A N 1
ATOM 1446 C CA . ALA A 1 176 ? 4.504 9.946 1.646 1.00 81.25 176 ALA A CA 1
ATOM 1447 C C . ALA A 1 176 ? 3.902 10.445 2.968 1.00 81.25 176 ALA A C 1
ATOM 1449 O O . ALA A 1 176 ? 4.270 9.971 4.049 1.00 81.25 176 ALA A O 1
ATOM 1450 N N . VAL A 1 177 ? 2.911 11.332 2.884 1.00 82.19 177 VAL A N 1
ATOM 1451 C CA . VAL A 1 177 ? 2.118 11.749 4.044 1.00 82.19 177 VAL A CA 1
ATOM 1452 C C . VAL A 1 177 ? 1.132 10.634 4.380 1.00 82.19 177 VAL A C 1
ATOM 1454 O O . VAL A 1 177 ? 0.182 10.373 3.642 1.00 82.19 177 VAL A O 1
ATOM 1457 N N . ARG A 1 178 ? 1.364 9.934 5.493 1.00 85.62 178 ARG A N 1
ATOM 1458 C CA . ARG A 1 178 ? 0.468 8.878 5.981 1.00 85.62 178 ARG A CA 1
ATOM 1459 C C . ARG A 1 178 ? 0.068 9.151 7.429 1.00 85.62 178 ARG A C 1
ATOM 1461 O O . ARG A 1 178 ? 0.941 9.465 8.242 1.00 85.62 178 ARG A O 1
ATOM 1468 N N . PRO A 1 179 ? -1.222 9.005 7.779 1.00 87.44 179 PRO A N 1
ATOM 1469 C CA . PRO A 1 179 ? -1.676 9.239 9.138 1.00 87.44 179 PRO A CA 1
ATOM 1470 C C . PRO A 1 179 ? -1.086 8.200 10.093 1.00 87.44 179 PRO A C 1
ATOM 1472 O O . PRO A 1 179 ? -0.907 7.026 9.752 1.00 87.44 179 PRO A O 1
ATOM 1475 N N . ALA A 1 180 ? -0.801 8.642 11.313 1.00 90.31 180 ALA A N 1
ATOM 1476 C CA . ALA A 1 180 ? -0.449 7.742 12.395 1.00 90.31 180 ALA A CA 1
ATOM 1477 C C . ALA A 1 180 ? -1.685 6.962 12.863 1.00 90.31 180 ALA A C 1
ATOM 1479 O O . ALA A 1 180 ? -2.814 7.451 12.798 1.00 90.31 180 ALA A O 1
ATOM 1480 N N . PHE A 1 181 ? -1.467 5.755 13.372 1.00 93.06 181 PHE A N 1
ATOM 1481 C CA . PHE A 1 181 ? -2.525 4.943 13.968 1.00 93.06 181 PHE A CA 1
ATOM 1482 C C . PHE A 1 181 ? -2.018 4.222 15.214 1.00 93.06 181 PHE A C 1
ATOM 1484 O O . PHE A 1 181 ? -0.809 4.080 15.424 1.00 93.06 181 PHE A O 1
ATOM 1491 N N . VAL A 1 182 ? -2.946 3.773 16.056 1.00 94.31 182 VAL A N 1
ATOM 1492 C CA . VAL A 1 182 ? -2.632 3.049 17.291 1.00 94.31 182 VAL A CA 1
ATOM 1493 C C . VAL A 1 182 ? -3.081 1.596 17.217 1.00 94.31 182 VAL A C 1
ATOM 1495 O O . VAL A 1 182 ? -4.085 1.265 16.592 1.00 94.31 182 VAL A O 1
ATOM 1498 N N . THR A 1 183 ? -2.329 0.732 17.893 1.00 94.19 183 THR A N 1
ATOM 1499 C CA . THR A 1 183 ? -2.702 -0.665 18.149 1.00 94.19 183 THR A CA 1
ATOM 1500 C C . THR A 1 183 ? -2.879 -0.890 19.649 1.00 94.19 183 THR A C 1
ATOM 1502 O O . THR A 1 183 ? -2.152 -0.304 20.461 1.00 94.19 183 THR A O 1
ATOM 1505 N N . VAL A 1 184 ? -3.864 -1.701 20.032 1.00 94.75 184 VAL A N 1
ATOM 1506 C CA . VAL A 1 184 ? -4.264 -1.914 21.434 1.00 94.75 184 VAL A CA 1
ATOM 1507 C C . VAL A 1 184 ? -3.377 -2.973 22.095 1.00 94.75 184 VAL A C 1
ATOM 1509 O O . VAL A 1 184 ? -3.206 -4.071 21.570 1.00 94.75 184 VAL A O 1
ATOM 1512 N N . LYS A 1 185 ? -2.819 -2.678 23.274 1.00 94.00 185 LYS A N 1
ATOM 1513 C CA . LYS A 1 185 ? -2.021 -3.633 24.064 1.00 94.00 185 LYS A CA 1
ATOM 1514 C C . LYS A 1 185 ? -2.908 -4.405 25.037 1.00 94.00 185 LYS A C 1
ATOM 1516 O O . LYS A 1 185 ? -2.881 -4.156 26.239 1.00 94.00 185 LYS A O 1
ATOM 1521 N N . ASP A 1 186 ? -3.675 -5.341 24.504 1.00 92.94 186 ASP A N 1
ATOM 1522 C CA . ASP A 1 186 ? -4.586 -6.204 25.265 1.00 92.94 186 ASP A CA 1
ATOM 1523 C C . ASP A 1 186 ? -3.876 -7.245 26.148 1.00 92.94 186 ASP A C 1
ATOM 1525 O O . ASP A 1 186 ? -4.394 -7.650 27.178 1.00 92.94 186 ASP A O 1
ATOM 1529 N N . HIS A 1 187 ? -2.642 -7.611 25.810 1.00 91.62 187 HIS A N 1
ATOM 1530 C CA . HIS A 1 187 ? -1.779 -8.504 26.592 1.00 91.62 187 HIS A CA 1
ATOM 1531 C C . HIS A 1 187 ? -1.197 -7.883 27.885 1.00 91.62 187 HIS A C 1
ATOM 1533 O O . HIS A 1 187 ? -0.198 -8.376 28.412 1.00 91.62 187 HIS A O 1
ATOM 1539 N N . LYS A 1 188 ? -1.721 -6.749 28.362 1.00 92.31 188 LYS A N 1
ATOM 1540 C CA . LYS A 1 188 ? -1.244 -6.068 29.578 1.00 92.31 188 LYS A CA 1
ATOM 1541 C C . LYS A 1 188 ? -2.203 -6.326 30.736 1.00 92.31 188 LYS A C 1
ATOM 1543 O O . LYS A 1 188 ? -3.407 -6.283 30.547 1.00 92.31 188 LYS A O 1
ATOM 1548 N N . GLU A 1 189 ? -1.652 -6.510 31.936 1.00 87.62 189 GLU A N 1
ATOM 1549 C CA . GLU A 1 189 ? -2.385 -6.983 33.126 1.00 87.62 189 GLU A CA 1
ATOM 1550 C C . GLU A 1 189 ? -3.623 -6.147 33.494 1.00 87.62 189 GLU A C 1
ATOM 1552 O O . GLU A 1 189 ? -4.621 -6.700 33.934 1.00 87.62 189 GLU A O 1
ATOM 1557 N N . ASN A 1 190 ? -3.604 -4.831 33.244 1.00 89.44 190 ASN A N 1
ATOM 1558 C CA . ASN A 1 190 ? -4.720 -3.928 33.562 1.00 89.44 190 ASN A CA 1
ATOM 1559 C C . ASN A 1 190 ? -5.693 -3.689 32.394 1.00 89.44 190 ASN A C 1
ATOM 1561 O O . ASN A 1 1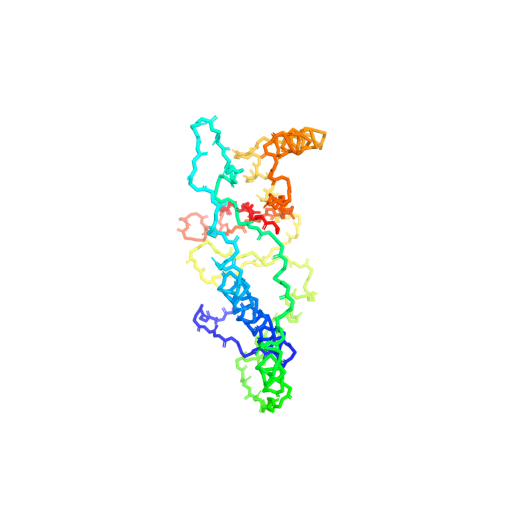90 ? -6.472 -2.736 32.433 1.00 89.44 190 ASN A O 1
ATOM 1565 N N . PHE A 1 191 ? -5.647 -4.492 31.332 1.00 89.62 191 PHE A N 1
ATOM 1566 C CA . PHE A 1 191 ? -6.640 -4.436 30.262 1.00 89.62 191 PHE A CA 1
ATOM 1567 C C . PHE A 1 191 ? -7.938 -5.148 30.704 1.00 89.62 191 PHE A C 1
ATOM 1569 O O . PHE A 1 191 ? -7.848 -6.239 31.260 1.00 89.62 191 PHE A O 1
ATOM 1576 N N . PRO A 1 192 ? -9.146 -4.586 30.474 1.00 86.19 192 PRO A N 1
ATOM 1577 C CA . PRO A 1 192 ? -9.458 -3.377 29.700 1.00 86.19 192 PRO A CA 1
ATOM 1578 C C . PRO A 1 192 ? -9.506 -2.064 30.505 1.00 86.19 192 PRO A C 1
ATOM 1580 O O . PRO A 1 192 ? -9.726 -1.010 29.911 1.00 86.19 192 PRO A O 1
ATOM 1583 N N . ASN A 1 193 ? -9.292 -2.091 31.825 1.00 89.00 193 ASN A N 1
ATOM 1584 C CA . ASN A 1 193 ? -9.425 -0.919 32.707 1.00 89.00 193 ASN A CA 1
ATOM 1585 C C . ASN A 1 193 ? -8.485 0.243 32.328 1.00 89.00 193 ASN A C 1
ATOM 1587 O O . ASN A 1 193 ? -8.871 1.408 32.391 1.00 89.00 193 ASN A O 1
ATOM 1591 N N . SER A 1 194 ? -7.256 -0.065 31.904 1.00 88.25 194 SER A N 1
ATOM 1592 C CA . SER A 1 194 ? -6.268 0.897 31.407 1.00 88.25 194 SER A CA 1
ATOM 1593 C C . SER A 1 194 ? -5.800 0.489 30.010 1.00 88.25 194 SER A C 1
ATOM 1595 O O . SER A 1 194 ? -4.945 -0.385 29.841 1.00 88.25 194 SER A O 1
ATOM 1597 N N . VAL A 1 195 ? -6.371 1.129 28.985 1.00 90.12 195 VAL A N 1
ATOM 1598 C CA . VAL A 1 195 ? -6.063 0.830 27.581 1.00 90.12 195 VAL A CA 1
ATOM 1599 C C . VAL A 1 195 ? -4.734 1.472 27.189 1.00 90.12 195 VAL A C 1
ATOM 1601 O O . VAL A 1 195 ? -4.660 2.651 26.849 1.00 90.12 195 VAL A O 1
ATOM 1604 N N . LYS A 1 196 ? -3.661 0.678 27.209 1.00 91.62 196 LYS A N 1
ATOM 1605 C CA . LYS A 1 196 ? -2.360 1.087 26.666 1.00 91.62 196 LYS A CA 1
ATOM 1606 C C . LYS A 1 196 ? -2.311 0.818 25.167 1.00 91.62 196 LYS A C 1
ATOM 1608 O O . LYS A 1 196 ? -2.798 -0.208 24.699 1.00 91.62 196 LYS A O 1
ATOM 1613 N N . CYS A 1 197 ? -1.651 1.703 24.428 1.00 93.75 197 CYS A N 1
ATOM 1614 C CA . CYS A 1 197 ? -1.508 1.578 22.983 1.00 93.75 197 CYS A CA 1
ATOM 1615 C C . CYS A 1 197 ? -0.035 1.511 22.549 1.00 93.75 197 CYS A C 1
ATOM 1617 O O . CYS A 1 197 ? 0.902 1.777 23.318 1.00 93.75 197 CYS A O 1
ATOM 1619 N N . ARG A 1 198 ? 0.186 1.102 21.301 1.00 91.94 198 ARG A N 1
ATOM 1620 C CA . ARG A 1 198 ? 1.425 1.333 20.555 1.00 91.94 198 ARG A CA 1
ATOM 1621 C C . ARG A 1 198 ? 1.104 2.228 19.367 1.00 91.94 198 ARG A C 1
ATOM 1623 O O . ARG A 1 198 ? 0.295 1.859 18.523 1.00 91.94 198 ARG A O 1
ATOM 1630 N N . LEU A 1 199 ? 1.770 3.378 19.317 1.00 92.75 199 LEU A N 1
ATOM 1631 C CA . LEU A 1 199 ? 1.742 4.284 18.176 1.00 92.75 199 LEU A CA 1
ATOM 1632 C C . LEU A 1 199 ? 2.572 3.728 17.017 1.00 92.75 199 LEU A C 1
ATOM 1634 O O . LEU A 1 199 ? 3.732 3.351 17.215 1.00 92.75 199 LEU A O 1
ATOM 1638 N N . THR A 1 200 ? 1.986 3.750 15.825 1.00 89.12 200 THR A N 1
ATOM 1639 C CA . THR A 1 200 ? 2.632 3.400 14.562 1.00 89.12 200 THR A CA 1
ATOM 1640 C C . THR A 1 200 ? 2.578 4.597 13.620 1.00 89.12 200 THR A C 1
ATOM 1642 O O . THR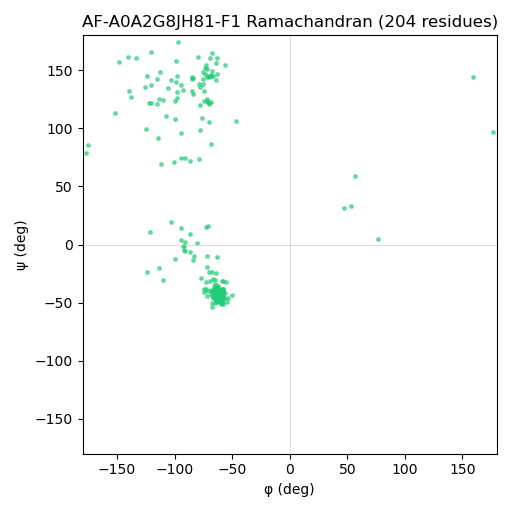 A 1 200 ? 1.503 5.092 13.284 1.00 89.12 200 THR A O 1
ATOM 1645 N N . THR A 1 201 ? 3.751 5.051 13.182 1.00 85.25 201 THR A N 1
ATOM 1646 C CA . THR A 1 201 ? 3.942 6.189 12.273 1.00 85.25 201 THR A CA 1
ATOM 1647 C C . THR A 1 201 ? 4.531 5.692 10.948 1.00 85.25 201 THR A C 1
ATOM 1649 O O . THR A 1 201 ? 5.747 5.548 10.814 1.00 85.25 201 THR A O 1
ATOM 1652 N N . PRO A 1 202 ? 3.694 5.353 9.954 1.00 79.62 202 PRO A N 1
ATOM 1653 C CA . PRO A 1 202 ? 4.187 4.828 8.686 1.00 79.62 202 PRO A CA 1
ATOM 1654 C C . PRO A 1 202 ? 4.902 5.921 7.869 1.00 79.62 202 PRO A C 1
ATOM 1656 O O . PRO A 1 202 ? 4.249 6.754 7.258 1.00 79.62 202 PRO A O 1
ATOM 1659 N N . ARG A 1 203 ? 6.239 5.885 7.798 1.00 69.38 203 ARG A N 1
ATOM 1660 C CA . ARG A 1 203 ? 7.064 6.735 6.909 1.00 69.38 203 ARG A CA 1
ATOM 1661 C C . ARG A 1 203 ? 7.744 5.906 5.820 1.00 69.38 203 ARG A C 1
ATOM 1663 O O . ARG A 1 203 ? 8.951 5.695 5.851 1.00 69.38 203 ARG A O 1
ATOM 1670 N N . LYS A 1 204 ? 6.968 5.375 4.876 1.00 67.81 204 LYS A N 1
ATOM 1671 C CA . LYS A 1 204 ? 7.549 4.793 3.654 1.00 67.81 204 LYS A CA 1
ATOM 1672 C C . LYS A 1 204 ? 7.563 5.863 2.557 1.00 67.81 204 LYS A C 1
ATOM 1674 O O . LYS A 1 204 ? 6.546 6.545 2.446 1.00 67.81 204 LYS A O 1
ATOM 1679 N N . PRO A 1 205 ? 8.648 6.000 1.772 1.00 63.25 205 PRO A N 1
ATOM 1680 C CA . PRO A 1 205 ? 8.665 6.881 0.604 1.00 63.25 205 PRO A CA 1
ATOM 1681 C C . PRO A 1 205 ? 7.544 6.533 -0.383 1.00 63.25 205 PRO A C 1
ATOM 1683 O O . PRO A 1 205 ? 7.058 5.392 -0.375 1.00 63.25 205 PRO A O 1
ATOM 1686 N N . GLN A 1 206 ? 7.115 7.520 -1.172 1.00 56.34 206 GLN A N 1
ATOM 1687 C CA . GLN A 1 206 ? 6.087 7.352 -2.202 1.00 56.34 206 GLN A CA 1
ATOM 1688 C C . GLN A 1 206 ? 6.643 6.738 -3.488 1.00 56.34 206 GLN A C 1
ATOM 1690 O O . GLN A 1 206 ? 7.780 7.087 -3.875 1.00 56.34 206 GLN A O 1
#

Mean predicted aligned error: 9.5 Å

Solvent-accessible surface area (backbone atoms only — not comparable to full-atom values): 12956 Å² total; per-residue (Å²): 126,97,71,60,95,81,66,76,82,85,70,53,71,68,59,46,50,51,53,48,50,57,50,51,51,53,51,50,47,52,50,33,44,52,50,51,54,61,73,52,54,77,77,70,80,81,80,93,84,81,83,93,71,87,89,58,87,74,54,84,87,56,62,82,72,75,78,58,68,89,49,80,90,50,48,65,60,53,50,54,56,49,52,56,62,70,67,62,81,84,79,93,79,88,50,71,67,62,51,53,51,51,51,52,50,51,52,57,73,72,45,87,52,42,76,38,42,34,67,86,57,87,51,70,45,80,41,54,54,72,61,51,52,50,56,45,50,56,52,43,60,75,78,43,82,88,78,60,71,64,63,54,52,52,53,51,50,50,52,49,53,52,26,53,76,61,75,38,52,84,48,63,60,56,79,39,89,53,80,66,50,54,23,37,44,69,95,39,93,55,45,79,87,54,82,46,70,47,77,44,73,59,78,57,68,92

Secondary structure (DSSP, 8-state):
----TT--PPPPHHHHHHHHHHHHHHHHHHHHHHHHHHHSGGG--S---------S---TTPPP-PPPPP-HHHHHHHHHHHHHHHTPPPPP---HHHHHHHHHHHHHHH-SSEEEEBSSSS-EEEE-HHHHHHHHHHHHHHH-----HHHHHHHHHHHHHHHHHTT-TTTPPPBP----EEEE-TTSTTTTTS--EEEE----B-

Nearest PDB structures (foldseek):
  2zme-assembly1_A  TM=1.407E-01  e=2.016E+00  Homo sapiens
  8v5c-assembly1_B  TM=1.469E-01  e=8.002E+00  Shigella flexneri
  8ras-assembly1_C  TM=1.945E-01  e=7.516E+00  Sinapis alba
  8xzv-assembly1_B  TM=1.890E-01  e=9.657E+00  Spinacia oleracea

Organism: Stichopus japonicus (NCBI:txid307972)

pLDDT: mean 85.31, std 13.44, range [34.28, 96.31]